Protein 4RUN (pdb70)

Nearest PDB structures (foldseek):
  4run-assembly3_B  TM=1.007E+00  e=4.506E-30  Homo sapiens
  4run-assembly3_A  TM=9.550E-01  e=1.280E-24  Homo sapiens
  3eyc-assembly1_A  TM=8.755E-01  e=4.015E-15  Homo sapiens
  8epu-assembly1_A  TM=9.020E-01  e=1.321E-14  Canis lupus familiaris
  5t43-assembly1_A  TM=8.486E-01  e=3.140E-14  Homo sapiens

Sequence (299 aa):
EDITGTWYVKAMVVDKDFPEDRRPRKVSPVKVTALGGGNLEATFTFMREDRCIQKKILMRKTEEPGKFSAYGGRKLIYLQELPGTDDYVFYSKDQRRGGLRYMGNLVGRNPNTNLEALEEFKKLVQHKGLSEEDIFMPLQTGSCVLESFTLEEEDITGTWYVKAMVVDKDFPEDRRPRKVSPVKVTALGGGNLEATFTFMREDRCIQKKILMRKTEEPGKFSAYGGRKLIYLQELPGTDDYVFYSKDQRRGGLRYMGNLVGRNPNTNLEALEEFKKLVQHKGLSEEDIFMPLQTGSCVL

CATH classification: 2.40.128.20

Organism: Homo sapiens (NCBI:txid9606)

Structure (mmCIF, N/CA/C/O backbone):
data_4RUN
#
_entry.id   4RUN
#
_cell.length_a   52.949
_cell.length_b   52.949
_cell.length_c   232.098
_cell.angle_alpha   90.000
_cell.angle_beta   90.000
_cell.angle_gamma   90.000
#
_symmetry.space_group_name_H-M   'P 41 21 2'
#
loop_
_entity.id
_entity.type
_entity.pdbx_description
1 polymer 'Odorant-binding protein 2a'
2 non-polymer 'CITRATE ANION'
3 water water
#
loop_
_atom_site.group_PDB
_atom_site.id
_atom_site.type_symbol
_atom_site.label_atom_id
_atom_site.label_alt_id
_atom_site.label_comp_id
_atom_site.label_asym_id
_atom_site.label_entity_id
_atom_site.label_seq_id
_atom_site.pdbx_PDB_ins_code
_atom_site.Cartn_x
_atom_site.Cartn_y
_atom_site.Cartn_z
_atom_site.occupancy
_atom_site.B_iso_or_equiv
_atom_site.auth_seq_id
_atom_site.auth_comp_id
_atom_site.auth_asym_id
_atom_site.auth_atom_id
_atom_site.pdbx_PDB_model_num
ATOM 1 N N . GLU A 1 8 ? -9.629 25.355 -0.867 1.00 139.32 8 GLU A N 1
ATOM 2 C CA . GLU A 1 8 ? -10.149 24.456 -1.941 1.00 134.53 8 GLU A CA 1
ATOM 3 C C . GLU A 1 8 ? -9.116 23.411 -2.363 1.00 133.93 8 GLU A C 1
ATOM 4 O O . GLU A 1 8 ? -7.940 23.487 -1.996 1.00 136.24 8 GLU A O 1
ATOM 10 N N . ASP A 1 9 ? -9.590 22.424 -3.119 1.00 130.41 9 ASP A N 1
ATOM 11 C CA . ASP A 1 9 ? -8.719 21.532 -3.887 1.00 127.66 9 ASP A CA 1
ATOM 12 C C . ASP A 1 9 ? -9.441 21.151 -5.183 1.00 121.04 9 ASP A C 1
ATOM 13 O O . ASP A 1 9 ? -10.627 20.801 -5.187 1.00 118.28 9 ASP A O 1
ATOM 18 N N . ILE A 1 10 ? -8.699 21.246 -6.278 1.00 117.97 10 ILE A N 1
ATOM 19 C CA . ILE A 1 10 ? -9.272 21.488 -7.595 1.00 109.98 10 ILE A CA 1
ATOM 20 C C . ILE A 1 10 ? -8.726 20.614 -8.745 1.00 103.07 10 ILE A C 1
ATOM 21 O O . ILE A 1 10 ? -9.432 20.376 -9.725 1.00 97.54 10 ILE A O 1
ATOM 26 N N . THR A 1 11 ? -7.478 20.159 -8.645 1.00 103.21 11 THR A N 1
ATOM 27 C CA . THR A 1 11 ? -6.843 19.377 -9.716 1.00 100.94 11 THR A CA 1
ATOM 28 C C . THR A 1 11 ? -7.322 17.928 -9.730 1.00 96.96 11 THR A C 1
ATOM 29 O O . THR A 1 11 ? -7.875 17.455 -8.756 1.00 99.59 11 THR A O 1
ATOM 33 N N . GLY A 1 12 ? -7.088 17.226 -10.836 1.00 93.86 12 GLY A N 1
ATOM 34 C CA . GLY A 1 12 ? -7.538 15.840 -11.010 1.00 90.26 12 GLY A CA 1
ATOM 35 C C . GLY A 1 12 ? -8.777 15.732 -11.892 1.00 83.07 12 GLY A C 1
ATOM 36 O O . GLY A 1 12 ? -9.079 16.632 -12.677 1.00 78.59 12 GLY A O 1
ATOM 37 N N . THR A 1 13 ? -9.493 14.621 -11.763 1.00 80.92 13 THR A N 1
ATOM 38 C CA . THR A 1 13 ? -10.676 14.365 -12.579 1.00 77.19 13 THR A CA 1
ATOM 39 C C . THR A 1 13 ? -11.944 14.899 -11.896 1.00 74.77 13 THR A C 1
ATOM 40 O O . THR A 1 13 ? -12.118 14.742 -10.689 1.00 76.17 13 THR A O 1
ATOM 44 N N . TRP A 1 14 ? -12.794 15.561 -12.685 1.00 71.06 14 TRP A N 1
ATOM 45 C CA . TRP A 1 14 ? -14.130 15.970 -12.266 1.00 67.77 14 TRP A CA 1
ATOM 46 C C . TRP A 1 14 ? -15.151 15.497 -13.286 1.00 62.65 14 TRP A C 1
ATOM 47 O O . TRP A 1 14 ? -14.846 15.308 -14.454 1.00 62.63 14 TRP A O 1
ATOM 58 N N . TYR A 1 15 ? -16.374 15.324 -12.823 1.00 60.51 15 TYR A N 1
ATOM 59 C CA . TYR A 1 15 ? -17.448 14.860 -13.654 1.00 59.48 15 TYR A CA 1
ATOM 60 C C . TYR A 1 15 ? -18.543 15.912 -13.645 1.00 57.56 15 TYR A C 1
ATOM 61 O O . TYR A 1 15 ? -18.947 16.381 -12.575 1.00 58.09 15 TYR A O 1
ATOM 70 N N . VAL A 1 16 ? -19.015 16.271 -14.839 1.00 53.92 16 VAL A N 1
ATOM 71 C CA . VAL A 1 16 ? -20.100 17.231 -15.015 1.00 49.83 16 VAL A CA 1
ATOM 72 C C . VAL A 1 16 ? -21.427 16.486 -15.015 1.00 48.25 16 VAL A C 1
ATOM 73 O O . VAL A 1 16 ? -21.711 15.716 -15.927 1.00 50.76 16 VAL A O 1
ATOM 77 N N . LYS A 1 17 ? -22.243 16.725 -13.997 1.00 46.10 17 LYS A N 1
ATOM 78 C CA . LYS A 1 17 ? -23.447 15.924 -13.759 1.00 44.12 17 LYS A CA 1
ATOM 79 C C . LYS A 1 17 ? -24.715 16.633 -14.193 1.00 41.62 17 LYS A C 1
ATOM 80 O O . LYS A 1 17 ? -25.706 16.005 -14.534 1.00 44.92 17 LYS A O 1
ATOM 86 N N . ALA A 1 18 ? -24.690 17.953 -14.170 1.00 39.61 18 ALA A N 1
ATOM 87 C CA . ALA A 1 18 ? -25.823 18.721 -14.635 1.00 38.36 18 ALA A CA 1
ATOM 88 C C . ALA A 1 18 ? -25.315 20.044 -15.104 1.00 39.02 18 ALA A C 1
ATOM 89 O O . ALA A 1 18 ? -24.209 20.446 -14.749 1.00 40.62 18 ALA A O 1
ATOM 91 N N . MET A 1 19 ? -26.134 20.717 -15.898 1.00 39.79 19 MET A N 1
ATOM 92 C CA . MET A 1 19 ? -25.745 21.936 -16.570 1.00 40.69 19 MET A CA 1
ATOM 93 C C . MET A 1 19 ? -26.956 22.878 -16.650 1.00 40.38 19 MET A C 1
ATOM 94 O O . MET A 1 19 ? -28.089 22.412 -16.750 1.00 39.97 19 MET A O 1
ATOM 99 N N . VAL A 1 20 ? -26.721 24.188 -16.576 1.00 39.81 20 VAL A N 1
ATOM 100 C CA . VAL A 1 20 ? -27.782 25.216 -16.674 1.00 39.83 20 VAL A CA 1
ATOM 101 C C . VAL A 1 20 ? -27.176 26.400 -17.375 1.00 41.53 20 VAL A C 1
ATOM 102 O O . VAL A 1 20 ? -25.980 26.688 -17.221 1.00 41.16 20 VAL A O 1
ATOM 106 N N . VAL A 1 21 ? -28.024 27.080 -18.138 1.00 42.21 21 VAL A N 1
ATOM 107 C CA . VAL A 1 21 ? -27.618 28.140 -19.040 1.00 43.78 21 VAL A CA 1
ATOM 108 C C . VAL A 1 21 ? -28.649 29.266 -19.004 1.00 45.77 21 VAL A C 1
ATOM 109 O O . VAL A 1 21 ? -29.818 29.006 -18.765 1.00 45.81 21 VAL A O 1
ATOM 113 N N . ASP A 1 22 ? -28.244 30.510 -19.252 1.00 46.98 22 ASP A N 1
ATOM 114 C CA . ASP A 1 22 ? -29.229 31.583 -19.303 1.00 47.50 22 ASP A CA 1
ATOM 115 C C . ASP A 1 22 ? -30.168 31.387 -20.484 1.00 47.52 22 ASP A C 1
ATOM 116 O O . ASP A 1 22 ? -29.891 30.611 -21.400 1.00 49.19 22 ASP A O 1
ATOM 121 N N . LYS A 1 23 ? -31.312 32.046 -20.428 1.00 50.19 23 LYS A N 1
ATOM 122 C CA . LYS A 1 23 ? -32.298 31.982 -21.501 1.00 52.98 23 LYS A CA 1
ATOM 123 C C . LYS A 1 23 ? -31.908 32.485 -22.896 1.00 55.69 23 LYS A C 1
ATOM 124 O O . LYS A 1 23 ? -32.668 32.251 -23.832 1.00 60.06 23 LYS A O 1
ATOM 130 N N . ASP A 1 24 ? -30.771 33.167 -23.055 1.00 55.36 24 ASP A N 1
ATOM 131 C CA . ASP A 1 24 ? -30.281 33.544 -24.389 1.00 57.10 24 ASP A CA 1
ATOM 132 C C . ASP A 1 24 ? -29.520 32.411 -25.061 1.00 56.33 24 ASP A C 1
ATOM 133 O O . ASP A 1 24 ? -29.398 32.391 -26.284 1.00 58.90 24 ASP A O 1
ATOM 138 N N . PHE A 1 25 ? -28.998 31.484 -24.254 1.00 54.07 25 PHE A N 1
ATOM 139 C CA . PHE A 1 25 ? -28.251 30.321 -24.737 1.00 50.35 25 PHE A CA 1
ATOM 140 C C . PHE A 1 25 ? -29.046 29.518 -25.759 1.00 49.92 25 PHE A C 1
ATOM 141 O O . PHE A 1 25 ? -30.093 28.966 -25.423 1.00 49.58 25 PHE A O 1
ATOM 149 N N . PRO A 1 26 ? -28.546 29.433 -27.002 1.00 49.26 26 PRO A N 1
ATOM 150 C CA . PRO A 1 26 ? -29.265 28.678 -28.031 1.00 48.83 26 PRO A CA 1
ATOM 151 C C . PRO A 1 26 ? -29.339 27.189 -27.733 1.00 48.66 26 PRO A C 1
ATOM 152 O O . PRO A 1 26 ? -28.351 26.590 -27.306 1.00 49.74 26 PRO A O 1
ATOM 156 N N . GLU A 1 27 ? -30.503 26.593 -27.951 1.00 49.83 27 GLU A N 1
ATOM 157 C CA . GLU A 1 27 ? -30.700 25.183 -27.661 1.00 51.69 27 GLU A CA 1
ATOM 158 C C . GLU A 1 27 ? -29.771 24.304 -28.499 1.00 52.34 27 GLU A C 1
ATOM 159 O O . GLU A 1 27 ? -29.161 23.365 -27.993 1.00 48.96 27 GLU A O 1
ATOM 165 N N . ASP A 1 28 ? -29.668 24.622 -29.790 1.00 57.70 28 ASP A N 1
ATOM 166 C CA . ASP A 1 28 ? -28.700 23.985 -30.691 1.00 56.65 28 ASP A CA 1
ATOM 167 C C . ASP A 1 28 ? -27.299 23.890 -30.064 1.00 54.68 28 ASP A C 1
ATOM 168 O O . ASP A 1 28 ? -26.520 23.004 -30.390 1.00 59.95 28 ASP A O 1
ATOM 173 N N . ARG A 1 29 ? -27.000 24.778 -29.127 1.00 51.76 29 ARG A N 1
ATOM 174 C CA . ARG A 1 29 ? -25.651 24.910 -28.587 1.00 48.46 29 ARG A CA 1
ATOM 175 C C . ARG A 1 29 ? -25.351 24.010 -27.379 1.00 46.61 29 ARG A C 1
ATOM 176 O O . ARG A 1 29 ? -24.207 23.925 -26.947 1.00 44.77 29 ARG A O 1
ATOM 184 N N . ARG A 1 30 ? -26.366 23.353 -26.823 1.00 46.24 30 ARG A N 1
ATOM 185 C CA . ARG A 1 30 ? -26.180 22.543 -25.620 1.00 45.54 30 ARG A CA 1
ATOM 186 C C . ARG A 1 30 ? -25.402 21.242 -25.829 1.00 46.12 30 ARG A C 1
ATOM 187 O O . ARG A 1 30 ? -25.719 20.485 -26.736 1.00 50.17 30 ARG A O 1
ATOM 195 N N . PRO A 1 31 ? -24.413 20.964 -24.968 1.00 43.72 31 PRO A N 1
ATOM 196 C CA . PRO A 1 31 ? -23.746 19.681 -24.933 1.00 46.67 31 PRO A CA 1
ATOM 197 C C . PRO A 1 31 ? -24.711 18.498 -24.771 1.00 49.46 31 PRO A C 1
ATOM 198 O O . PRO A 1 31 ? -25.517 18.501 -23.853 1.00 50.54 31 PRO A O 1
ATOM 202 N N . ARG A 1 32 ? -24.646 17.526 -25.680 1.00 50.98 32 ARG A N 1
ATOM 203 C CA . ARG A 1 32 ? -25.423 16.302 -25.574 1.00 53.21 32 ARG A CA 1
ATOM 204 C C . ARG A 1 32 ? -24.688 15.356 -24.672 1.00 52.61 32 ARG A C 1
ATOM 205 O O . ARG A 1 32 ? -25.296 14.650 -23.882 1.00 54.96 32 ARG A O 1
ATOM 213 N N . LYS A 1 33 ? -23.374 15.305 -24.850 1.00 52.16 33 LYS A N 1
ATOM 214 C CA . LYS A 1 33 ? -22.516 14.385 -24.132 1.00 52.25 33 LYS A CA 1
ATOM 215 C C . LYS A 1 33 ? -21.359 15.186 -23.610 1.00 50.83 33 LYS A C 1
ATOM 216 O O . LYS A 1 33 ? -21.161 16.301 -24.028 1.00 49.87 33 LYS A O 1
ATOM 222 N N . VAL A 1 34 ? -20.602 14.615 -22.687 1.00 55.31 34 VAL A N 1
ATOM 223 C CA . VAL A 1 34 ? -19.473 15.306 -22.083 1.00 54.83 34 VAL A CA 1
ATOM 224 C C . VAL A 1 34 ? -18.520 14.302 -21.434 1.00 55.14 34 VAL A C 1
ATOM 225 O O . VAL A 1 34 ? -18.956 13.334 -20.821 1.00 59.08 34 VAL A O 1
ATOM 229 N N . SER A 1 35 ? -17.221 14.531 -21.589 1.00 54.76 35 SER A N 1
ATOM 230 C CA . SER A 1 35 ? -16.200 13.669 -21.007 1.00 56.06 35 SER A CA 1
ATOM 231 C C . SER A 1 35 ? -15.913 14.095 -19.577 1.00 56.38 35 SER A C 1
ATOM 232 O O . SER A 1 35 ? -16.443 15.105 -19.122 1.00 55.38 35 SER A O 1
ATOM 235 N N . PRO A 1 36 ? -15.068 13.331 -18.854 1.00 61.78 36 PRO A N 1
ATOM 236 C CA . PRO A 1 36 ? -14.527 13.846 -17.595 1.00 63.34 36 PRO A CA 1
ATOM 237 C C . PRO A 1 36 ? -13.642 15.058 -17.834 1.00 64.69 36 PRO A C 1
ATOM 238 O O . PRO A 1 36 ? -13.056 15.188 -18.906 1.00 66.53 36 PRO A O 1
ATOM 242 N N . VAL A 1 37 ? -13.558 15.929 -16.838 1.00 65.01 37 VAL A N 1
ATOM 243 C CA . VAL A 1 37 ? -12.724 17.105 -16.913 1.00 67.34 37 VAL A CA 1
ATOM 244 C C . VAL A 1 37 ? -11.433 16.855 -16.147 1.00 72.90 37 VAL A C 1
ATOM 245 O O . VAL A 1 37 ? -11.462 16.568 -14.952 1.00 73.51 37 VAL A O 1
ATOM 249 N N . LYS A 1 38 ? -10.301 16.948 -16.837 1.00 79.61 38 LYS A N 1
ATOM 250 C CA . LYS A 1 38 ? -9.002 16.798 -16.190 1.00 87.62 38 LYS A CA 1
ATOM 251 C C . LYS A 1 38 ? -8.410 18.164 -15.935 1.00 88.31 38 LYS A C 1
ATOM 252 O O . LYS A 1 38 ? -8.151 18.916 -16.869 1.00 89.74 38 LYS A O 1
ATOM 258 N N . VAL A 1 39 ? -8.230 18.481 -14.655 1.00 89.82 39 VAL A N 1
ATOM 259 C CA . VAL A 1 39 ? -7.686 19.756 -14.219 1.00 89.77 39 VAL A CA 1
ATOM 260 C C . VAL A 1 39 ? -6.248 19.543 -13.742 1.00 93.86 39 VAL A C 1
ATOM 261 O O . VAL A 1 39 ? -6.005 18.729 -12.854 1.00 96.37 39 VAL A O 1
ATOM 265 N N . THR A 1 40 ? -5.308 20.280 -14.330 1.00 94.70 40 THR A N 1
ATOM 266 C CA . THR A 1 40 ? -3.894 20.186 -13.971 1.00 99.67 40 THR A CA 1
ATOM 267 C C . THR A 1 40 ? -3.360 21.565 -13.596 1.00 102.82 40 THR A C 1
ATOM 268 O O . THR A 1 40 ? -3.747 22.560 -14.204 1.00 101.28 40 THR A O 1
ATOM 272 N N . ALA A 1 41 ? -2.469 21.616 -12.603 1.00 108.90 41 ALA A N 1
ATOM 273 C CA . ALA A 1 41 ? -1.815 22.864 -12.181 1.00 112.69 41 ALA A CA 1
ATOM 274 C C . ALA A 1 41 ? -0.611 23.165 -13.070 1.00 116.77 41 ALA A C 1
ATOM 275 O O . ALA A 1 41 ? 0.046 22.246 -13.562 1.00 118.71 41 ALA A O 1
ATOM 277 N N . LEU A 1 42 ? -0.331 24.452 -13.273 1.00 118.86 42 LEU A N 1
ATOM 278 C CA . LEU A 1 42 ? 0.767 24.887 -14.140 1.00 123.43 42 LEU A CA 1
ATOM 279 C C . LEU A 1 42 ? 1.758 25.788 -13.394 1.00 129.17 42 LEU A C 1
ATOM 280 O O . LEU A 1 42 ? 2.530 26.518 -14.011 1.00 128.65 42 LEU A O 1
ATOM 285 N N . GLY A 1 43 ? 1.738 25.732 -12.066 1.00 134.01 43 GLY A N 1
ATOM 286 C CA . GLY A 1 43 ? 2.565 26.613 -11.258 1.00 142.49 43 GLY A CA 1
ATOM 287 C C . GLY A 1 43 ? 2.002 28.019 -11.179 1.00 143.50 43 GLY A C 1
ATOM 288 O O . GLY A 1 43 ? 1.314 28.484 -12.095 1.00 138.13 43 GLY A O 1
ATOM 289 N N . GLY A 1 44 ? 2.310 28.698 -10.076 1.00 150.87 44 GLY A N 1
ATOM 290 C CA . GLY A 1 44 ? 1.783 30.031 -9.800 1.00 152.14 44 GLY A CA 1
ATOM 291 C C . GLY A 1 44 ? 0.290 30.047 -9.517 1.00 148.03 44 GLY A C 1
ATOM 292 O O . GLY A 1 44 ? -0.351 31.097 -9.634 1.00 147.00 44 GLY A O 1
ATOM 293 N N . GLY A 1 45 ? -0.267 28.888 -9.159 1.00 145.64 45 GLY A N 1
ATOM 294 C CA . GLY A 1 45 ? -1.702 28.764 -8.904 1.00 139.73 45 GLY A CA 1
ATOM 295 C C . GLY A 1 45 ? -2.551 28.559 -10.150 1.00 135.49 45 GLY A C 1
ATOM 296 O O . GLY A 1 45 ? -3.701 28.134 -10.045 1.00 129.26 45 GLY A O 1
ATOM 297 N N . ASN A 1 46 ? -1.995 28.858 -11.328 1.00 137.39 46 ASN A N 1
ATOM 298 C CA . ASN A 1 46 ? -2.731 28.764 -12.588 1.00 131.82 46 ASN A CA 1
ATOM 299 C C . ASN A 1 46 ? -3.052 27.329 -12.934 1.00 125.25 46 ASN A C 1
ATOM 300 O O . ASN A 1 46 ? -2.252 26.417 -12.688 1.00 128.29 46 ASN A O 1
ATOM 305 N N . LEU A 1 47 ? -4.221 27.144 -13.535 1.00 113.90 47 LEU A N 1
ATOM 306 C CA . LEU A 1 47 ? -4.728 25.818 -13.828 1.00 106.57 47 LEU A CA 1
ATOM 307 C C . LEU A 1 47 ? -5.082 25.664 -15.291 1.00 99.22 47 LEU A C 1
ATOM 308 O O . LEU A 1 47 ? -5.070 26.618 -16.068 1.00 94.55 47 LEU A O 1
ATOM 313 N N . GLU A 1 48 ? -5.392 24.430 -15.651 1.00 94.19 48 GLU A N 1
ATOM 314 C CA . GLU A 1 48 ? -5.799 24.106 -16.984 1.00 89.22 48 GLU A CA 1
ATOM 315 C C . GLU A 1 48 ? -6.789 22.979 -16.895 1.00 83.61 48 GLU A C 1
ATOM 316 O O . GLU A 1 48 ? -6.531 21.978 -16.227 1.00 82.29 48 GLU A O 1
ATOM 322 N N . ALA A 1 49 ? -7.927 23.163 -17.557 1.00 77.69 49 ALA A N 1
ATOM 323 C CA . ALA A 1 49 ? -8.963 22.152 -17.610 1.00 72.96 49 ALA A CA 1
ATOM 324 C C . ALA A 1 49 ? -9.048 21.638 -19.036 1.00 70.05 49 ALA A C 1
ATOM 325 O O . ALA A 1 49 ? -9.067 22.425 -19.973 1.00 68.80 49 ALA A O 1
ATOM 327 N N . THR A 1 50 ? -9.119 20.319 -19.189 1.00 69.42 50 THR A N 1
ATOM 328 C CA . THR A 1 50 ? -9.231 19.683 -20.507 1.00 68.26 50 THR A CA 1
ATOM 329 C C . THR A 1 50 ? -10.439 18.760 -20.521 1.00 64.00 50 THR A C 1
ATOM 330 O O . THR A 1 50 ? -10.641 18.003 -19.581 1.00 65.41 50 THR A O 1
ATOM 334 N N . PHE A 1 51 ? -11.257 18.852 -21.566 1.00 60.02 51 PHE A N 1
ATOM 335 C CA . PHE A 1 51 ? -12.436 17.999 -21.706 1.00 58.11 51 PHE A CA 1
ATOM 336 C C . PHE A 1 51 ? -12.965 18.056 -23.134 1.00 58.41 51 PHE A C 1
ATOM 337 O O . PHE A 1 51 ? -12.531 18.875 -23.944 1.00 57.96 51 PHE A O 1
ATOM 345 N N . THR A 1 52 ? -13.904 17.164 -23.430 1.00 58.28 52 THR A N 1
ATOM 346 C CA . THR A 1 52 ? -14.571 17.139 -24.720 1.00 57.29 52 THR A CA 1
ATOM 347 C C . THR A 1 52 ? -16.064 17.033 -24.500 1.00 55.67 52 THR A C 1
ATOM 348 O O . THR A 1 52 ? -16.511 16.604 -23.436 1.00 56.85 52 THR A O 1
ATOM 352 N N . PHE A 1 53 ? -16.834 17.436 -25.497 1.00 53.83 53 PHE A N 1
ATOM 353 C CA . PHE A 1 53 ? -18.278 17.273 -25.445 1.00 52.89 53 PHE A CA 1
ATOM 354 C C . PHE A 1 53 ? -18.856 17.257 -26.842 1.00 54.31 53 PHE A C 1
ATOM 355 O O . PHE A 1 53 ? -18.217 17.711 -27.782 1.00 55.08 53 PHE A O 1
ATOM 363 N N . MET A 1 54 ? -20.057 16.707 -26.973 1.00 55.78 54 MET A N 1
ATOM 364 C CA . MET A 1 54 ? -20.718 16.631 -28.263 1.00 60.07 54 MET A CA 1
ATOM 365 C C . MET A 1 54 ? -21.781 17.704 -28.344 1.00 55.84 54 MET A C 1
ATOM 366 O O . MET A 1 54 ? -22.617 17.826 -27.476 1.00 51.93 54 MET A O 1
ATOM 371 N N . ARG A 1 55 ? -21.738 18.463 -29.417 1.00 58.15 55 ARG A N 1
ATOM 372 C CA . ARG A 1 55 ? -22.728 19.464 -29.693 1.00 59.96 55 ARG A CA 1
ATOM 373 C C . ARG A 1 55 ? -23.318 19.044 -31.037 1.00 65.17 55 ARG A C 1
ATOM 374 O O . ARG A 1 55 ? -22.702 19.250 -32.086 1.00 70.72 55 ARG A O 1
ATOM 382 N N . GLU A 1 56 ? -24.496 18.425 -30.983 1.00 69.31 56 GLU A N 1
ATOM 383 C CA . GLU A 1 56 ? -25.107 17.741 -32.133 1.00 73.66 56 GLU A CA 1
ATOM 384 C C . GLU A 1 56 ? -24.209 16.572 -32.531 1.00 72.80 56 GLU A C 1
ATOM 385 O O . GLU A 1 56 ? -23.830 15.795 -31.670 1.00 73.76 56 GLU A O 1
ATOM 391 N N . ASP A 1 57 ? -23.838 16.451 -33.799 1.00 76.09 57 ASP A N 1
ATOM 392 C CA . ASP A 1 57 ? -22.926 15.385 -34.226 1.00 77.92 57 ASP A CA 1
ATOM 393 C C . ASP A 1 57 ? -21.447 15.777 -34.113 1.00 75.07 57 ASP A C 1
ATOM 394 O O . ASP A 1 57 ? -20.578 15.013 -34.517 1.00 84.14 57 ASP A O 1
ATOM 399 N N . ARG A 1 58 ? -21.157 16.945 -33.552 1.00 67.51 58 ARG A N 1
ATOM 400 C CA . ARG A 1 58 ? -19.807 17.501 -33.574 1.00 63.99 58 ARG A CA 1
ATOM 401 C C . ARG A 1 58 ? -19.110 17.268 -32.240 1.00 61.55 58 ARG A C 1
ATOM 402 O O . ARG A 1 58 ? -19.618 17.683 -31.203 1.00 56.28 58 ARG A O 1
ATOM 410 N N . CYS A 1 59 ? -17.952 16.610 -32.268 1.00 63.82 59 CYS A N 1
ATOM 411 C CA . CYS A 1 59 ? -17.105 16.473 -31.081 1.00 63.52 59 CYS A CA 1
ATOM 412 C C . CYS A 1 59 ? -16.256 17.720 -30.896 1.00 63.31 59 CYS A C 1
ATOM 413 O O . CYS A 1 59 ? -15.485 18.079 -31.783 1.00 66.08 59 CYS A O 1
ATOM 416 N N . ILE A 1 60 ? -16.366 18.367 -29.744 1.00 59.28 60 ILE A N 1
ATOM 417 C CA . ILE A 1 60 ? -15.625 19.597 -29.512 1.00 58.02 60 ILE A CA 1
ATOM 418 C C . ILE A 1 60 ? -14.640 19.443 -28.356 1.00 60.69 60 ILE A C 1
ATOM 419 O O . ILE A 1 60 ? -14.980 18.945 -27.285 1.00 58.17 60 ILE A O 1
ATOM 424 N N . GLN A 1 61 ? -13.406 19.863 -28.614 1.00 66.02 61 GLN A N 1
ATOM 425 C CA . GLN A 1 61 ? -12.305 19.725 -27.693 1.00 71.25 61 GLN A CA 1
ATOM 426 C C . GLN A 1 61 ? -12.013 21.064 -27.063 1.00 73.96 61 GLN A C 1
ATOM 427 O O . GLN A 1 61 ? -11.978 22.072 -27.764 1.00 79.03 61 GLN A O 1
ATOM 433 N N . LYS A 1 62 ? -11.794 21.069 -25.750 1.00 74.57 62 LYS A N 1
ATOM 434 C CA . LYS A 1 62 ? -11.521 22.289 -25.007 1.00 74.12 62 LYS A CA 1
ATOM 435 C C . LYS A 1 62 ? -10.305 22.079 -24.128 1.00 75.68 62 LYS A C 1
ATOM 436 O O . LYS A 1 62 ? -10.035 20.975 -23.666 1.00 76.50 62 LYS A O 1
ATOM 442 N N . LYS A 1 63 ? -9.569 23.158 -23.918 1.00 76.50 63 LYS A N 1
ATOM 443 C CA . LYS A 1 63 ? -8.363 23.153 -23.106 1.00 79.87 63 LYS A CA 1
ATOM 444 C C . LYS A 1 63 ? -8.225 24.576 -22.622 1.00 81.01 63 LYS A C 1
ATOM 445 O O . LYS A 1 63 ? -7.831 25.458 -23.380 1.00 83.31 63 LYS A O 1
ATOM 451 N N . ILE A 1 64 ? -8.578 24.799 -21.364 1.00 80.54 64 ILE A N 1
ATOM 452 C CA . ILE A 1 64 ? -8.791 26.144 -20.875 1.00 79.39 64 ILE A CA 1
ATOM 453 C C . ILE A 1 64 ? -7.792 26.509 -19.807 1.00 81.19 64 ILE A C 1
ATOM 454 O O . ILE A 1 64 ? -7.747 25.890 -18.757 1.00 81.60 64 ILE A O 1
ATOM 459 N N . LEU A 1 65 ? -7.011 27.541 -20.093 1.00 82.16 65 LEU A N 1
ATOM 460 C CA . LEU A 1 65 ? -6.155 28.152 -19.110 1.00 85.15 65 LEU A CA 1
ATOM 461 C C . LEU A 1 65 ? -7.019 28.955 -18.141 1.00 84.60 65 LEU A C 1
ATOM 462 O O . LEU A 1 65 ? -7.743 29.865 -18.557 1.00 82.39 65 LEU A O 1
ATOM 467 N N . MET A 1 66 ? -6.942 28.595 -16.857 1.00 85.62 66 MET A N 1
ATOM 468 C CA . MET A 1 66 ? -7.682 29.246 -15.781 1.00 85.65 66 MET A CA 1
ATOM 469 C C . MET A 1 66 ? -6.690 29.950 -14.869 1.00 93.08 66 MET A C 1
ATOM 470 O O . MET A 1 66 ? -5.942 29.305 -14.135 1.00 95.51 66 MET A O 1
ATOM 475 N N . ARG A 1 67 ? -6.675 31.273 -14.905 1.00 97.86 67 ARG A N 1
ATOM 476 C CA . ARG A 1 67 ? -5.680 32.017 -14.148 1.00 107.20 67 ARG A CA 1
ATOM 477 C C . ARG A 1 67 ? -6.149 32.308 -12.723 1.00 107.79 67 ARG A C 1
ATOM 478 O O . ARG A 1 67 ? -7.331 32.519 -12.468 1.00 103.06 67 ARG A O 1
ATOM 486 N N . LYS A 1 68 ? -5.190 32.312 -11.807 1.00 113.30 68 LYS A N 1
ATOM 487 C CA . LYS A 1 68 ? -5.415 32.640 -10.406 1.00 116.78 68 LYS A CA 1
ATOM 488 C C . LYS A 1 68 ? -6.032 34.042 -10.293 1.00 116.97 68 LYS A C 1
ATOM 489 O O . LYS A 1 68 ? -5.877 34.869 -11.191 1.00 116.14 68 LYS A O 1
ATOM 495 N N . THR A 1 69 ? -6.745 34.298 -9.201 1.00 116.32 69 THR A N 1
ATOM 496 C CA . THR A 1 69 ? -7.124 35.666 -8.827 1.00 118.35 69 THR A CA 1
ATOM 497 C C . THR A 1 69 ? -6.897 35.844 -7.339 1.00 125.17 69 THR A C 1
ATOM 498 O O . THR A 1 69 ? -6.505 34.899 -6.646 1.00 126.81 69 THR A O 1
ATOM 502 N N . GLU A 1 70 ? -7.155 37.051 -6.846 1.00 130.05 70 GLU A N 1
ATOM 503 C CA . GLU A 1 70 ? -6.965 37.347 -5.432 1.00 136.95 70 GLU A CA 1
ATOM 504 C C . GLU A 1 70 ? -8.037 36.730 -4.528 1.00 135.43 70 GLU A C 1
ATOM 505 O O . GLU A 1 70 ? -7.902 36.764 -3.308 1.00 141.40 70 GLU A O 1
ATOM 511 N N . GLU A 1 71 ? -9.085 36.155 -5.112 1.00 129.95 71 GLU A N 1
ATOM 512 C CA . GLU A 1 71 ? -10.082 35.425 -4.333 1.00 128.96 71 GLU A CA 1
ATOM 513 C C . GLU A 1 71 ? -9.990 33.927 -4.576 1.00 125.17 71 GLU A C 1
ATOM 514 O O . GLU A 1 71 ? -9.976 33.491 -5.729 1.00 121.37 71 GLU A O 1
ATOM 520 N N . PRO A 1 72 ? -9.934 33.129 -3.494 1.00 126.34 72 PRO A N 1
ATOM 521 C CA . PRO A 1 72 ? -9.904 31.679 -3.679 1.00 122.60 72 PRO A CA 1
ATOM 522 C C . PRO A 1 72 ? -11.227 31.180 -4.240 1.00 115.51 72 PRO A C 1
ATOM 523 O O . PRO A 1 72 ? -12.290 31.689 -3.869 1.00 114.03 72 PRO A O 1
ATOM 527 N N . GLY A 1 73 ? -11.155 30.212 -5.150 1.00 109.80 73 GLY A N 1
ATOM 528 C CA . GLY A 1 73 ? -12.348 29.704 -5.822 1.00 101.96 73 GLY A CA 1
ATOM 529 C C . GLY A 1 73 ? -12.718 30.465 -7.084 1.00 95.26 73 GLY A C 1
ATOM 530 O O . GLY A 1 73 ? -13.438 29.935 -7.919 1.00 87.33 73 GLY A O 1
ATOM 531 N N . LYS A 1 74 ? -12.216 31.694 -7.228 1.00 97.39 74 LYS A N 1
ATOM 532 C CA . LYS A 1 74 ? -12.470 32.533 -8.401 1.00 95.33 74 LYS A CA 1
ATOM 533 C C . LYS A 1 74 ? -11.277 32.514 -9.375 1.00 95.07 74 LYS A C 1
ATOM 534 O O . LYS A 1 74 ? -10.137 32.772 -8.979 1.00 100.19 74 LYS A O 1
ATOM 540 N N . PHE A 1 75 ? -11.557 32.210 -10.642 1.00 88.83 75 PHE A N 1
ATOM 541 C CA . PHE A 1 75 ? -10.545 32.175 -11.698 1.00 88.48 75 PHE A CA 1
ATOM 542 C C . PHE A 1 75 ? -11.010 32.950 -12.913 1.00 85.38 75 PHE A C 1
ATOM 543 O O . PHE A 1 75 ? -12.181 33.310 -13.018 1.00 82.66 75 PHE A O 1
ATOM 551 N N . SER A 1 76 ? -10.082 33.187 -13.835 1.00 84.20 76 SER A N 1
ATOM 552 C CA . SER A 1 76 ? -10.386 33.874 -15.081 1.00 80.09 76 SER A CA 1
ATOM 553 C C . SER A 1 76 ? -9.788 33.115 -16.256 1.00 77.74 76 SER A C 1
ATOM 554 O O . SER A 1 76 ? -8.772 32.430 -16.112 1.00 79.21 76 SER A O 1
ATOM 557 N N . ALA A 1 77 ? -10.415 33.252 -17.420 1.00 73.32 77 ALA A N 1
ATOM 558 C CA . ALA A 1 77 ? -9.963 32.563 -18.625 1.00 71.80 77 ALA A CA 1
ATOM 559 C C . ALA A 1 77 ? -10.146 33.449 -19.836 1.00 72.55 77 ALA A C 1
ATOM 560 O O . ALA A 1 77 ? -10.940 34.390 -19.806 1.00 72.78 77 ALA A O 1
ATOM 562 N N . TYR A 1 78 ? -9.398 33.133 -20.896 1.00 73.70 78 TYR A N 1
ATOM 563 C CA . TYR A 1 78 ? -9.419 33.887 -22.138 1.00 72.95 78 TYR A CA 1
ATOM 564 C C . TYR A 1 78 ? -9.174 35.375 -21.870 1.00 75.68 78 TYR A C 1
ATOM 565 O O . TYR A 1 78 ? -9.976 36.224 -22.257 1.00 76.16 78 TYR A O 1
ATOM 574 N N . GLY A 1 79 ? -8.071 35.678 -21.192 1.00 78.18 79 GLY A N 1
ATOM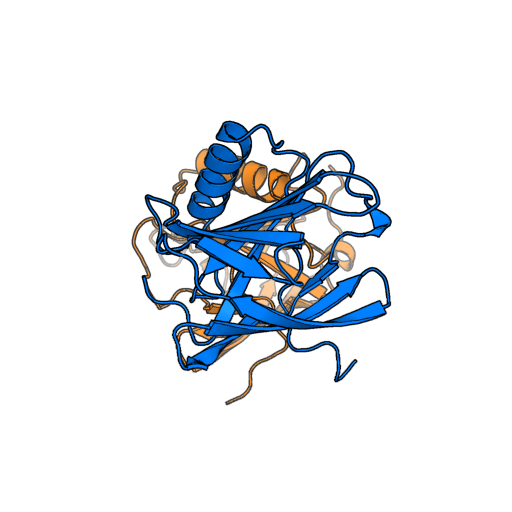 575 C CA . GLY A 1 79 ? -7.674 37.053 -20.911 1.00 81.46 79 GLY A CA 1
ATOM 576 C C . GLY A 1 79 ? -8.599 37.825 -19.986 1.00 82.12 79 GLY A C 1
ATOM 577 O O . GLY A 1 79 ? -8.563 39.052 -19.972 1.00 86.60 79 GLY A O 1
ATOM 578 N N . GLY A 1 80 ? -9.424 37.128 -19.207 1.00 78.85 80 GLY A N 1
ATOM 579 C CA . GLY A 1 80 ? -10.414 37.788 -18.347 1.00 78.77 80 GLY A CA 1
ATOM 580 C C . GLY A 1 80 ? -11.755 38.044 -19.019 1.00 75.19 80 GLY A C 1
ATOM 581 O O . GLY A 1 80 ? -12.620 38.716 -18.460 1.00 75.62 80 GLY A O 1
ATOM 582 N N . ARG A 1 81 ? -11.922 37.529 -20.231 1.00 73.00 81 ARG A N 1
ATOM 583 C CA . ARG A 1 81 ? -13.215 37.537 -20.913 1.00 70.78 81 ARG A CA 1
ATOM 584 C C . ARG A 1 81 ? -14.250 36.756 -20.081 1.00 69.53 81 ARG A C 1
ATOM 585 O O . ARG A 1 81 ? -15.402 37.180 -19.937 1.00 68.65 81 ARG A O 1
ATOM 593 N N . LYS A 1 82 ? -13.802 35.634 -19.519 1.00 69.63 82 LYS A N 1
ATOM 594 C CA . LYS A 1 82 ? -14.635 34.726 -18.745 1.00 68.79 82 LYS A CA 1
ATOM 595 C C . LYS A 1 82 ? -14.155 34.651 -17.288 1.00 72.37 82 LYS A C 1
ATOM 596 O O . LYS A 1 82 ? -12.948 34.526 -17.033 1.00 76.81 82 LYS A O 1
ATOM 602 N N . LEU A 1 83 ? -15.089 34.759 -16.337 1.00 69.25 83 LEU A N 1
ATOM 603 C CA . LEU A 1 83 ? -14.777 34.544 -14.921 1.00 70.49 83 LEU A CA 1
ATOM 604 C C . LEU A 1 83 ? -15.450 33.272 -14.459 1.00 67.79 83 LEU A C 1
ATOM 605 O O . LEU A 1 83 ? -16.564 32.969 -14.882 1.00 64.26 83 LEU A O 1
ATOM 610 N N . ILE A 1 84 ? -14.758 32.547 -13.585 1.00 70.47 84 ILE A N 1
ATOM 611 C CA . ILE A 1 84 ? -15.113 31.186 -13.203 1.00 69.69 84 ILE A CA 1
ATOM 612 C C . ILE A 1 84 ? -15.004 31.013 -11.685 1.00 73.24 84 ILE A C 1
ATOM 613 O O . ILE A 1 84 ? -13.928 31.187 -11.114 1.00 73.63 84 ILE A O 1
ATOM 618 N N . TYR A 1 85 ? -16.117 30.633 -11.058 1.00 73.30 85 TYR A N 1
ATOM 619 C CA . TYR A 1 85 ? -16.207 30.447 -9.608 1.00 75.18 85 TYR A CA 1
ATOM 620 C C . TYR A 1 85 ? -16.464 28.984 -9.321 1.00 73.30 85 TYR A C 1
ATOM 621 O O . TYR A 1 85 ? -17.285 28.360 -9.992 1.00 68.62 85 TYR A O 1
ATOM 630 N N . LEU A 1 86 ? -15.748 28.436 -8.347 1.00 77.45 86 LEU A N 1
ATOM 631 C CA . LEU A 1 86 ? -16.013 27.093 -7.861 1.00 79.49 86 LEU A CA 1
ATOM 632 C C . LEU A 1 86 ? -16.519 27.264 -6.451 1.00 82.76 86 LEU A C 1
ATOM 633 O O . LEU A 1 86 ? -15.850 27.874 -5.625 1.00 87.72 86 LEU A O 1
ATOM 638 N N . GLN A 1 87 ? -17.713 26.747 -6.188 1.00 84.57 87 GLN A N 1
ATOM 639 C CA . GLN A 1 87 ? -18.345 26.868 -4.876 1.00 89.63 87 GLN A CA 1
ATOM 640 C C . GLN A 1 87 ? -18.788 25.495 -4.400 1.00 83.93 87 GLN A C 1
ATOM 641 O O . GLN A 1 87 ? -19.254 24.678 -5.191 1.00 80.67 87 GLN A O 1
ATOM 647 N N . GLU A 1 88 ? -18.639 25.253 -3.105 1.00 83.42 88 GLU A N 1
ATOM 648 C CA . GLU A 1 88 ? -19.105 24.021 -2.493 1.00 82.10 88 GLU A CA 1
ATOM 649 C C . GLU A 1 88 ? -20.636 24.049 -2.550 1.00 76.98 88 GLU A C 1
ATOM 650 O O . GLU A 1 88 ? -21.249 25.095 -2.335 1.00 76.32 88 GLU A O 1
ATOM 656 N N . LEU A 1 89 ? -21.243 22.936 -2.953 1.00 73.05 89 LEU A N 1
ATOM 657 C CA . LEU A 1 89 ? -22.694 22.825 -2.963 1.00 69.90 89 LEU A CA 1
ATOM 658 C C . LEU A 1 89 ? -23.091 22.183 -1.628 1.00 73.61 89 LEU A C 1
ATOM 659 O O . LEU A 1 89 ? -22.916 20.973 -1.429 1.00 73.32 89 LEU A O 1
ATOM 664 N N . PRO A 1 90 ? -23.618 22.993 -0.697 1.00 75.01 90 PRO A N 1
ATOM 665 C CA . PRO A 1 90 ? -23.901 22.490 0.648 1.00 77.23 90 PRO A CA 1
ATOM 666 C C . PRO A 1 90 ? -24.875 21.307 0.729 1.00 74.67 90 PRO A C 1
ATOM 667 O O . PRO A 1 90 ? -25.825 21.213 -0.052 1.00 73.17 90 PRO A O 1
ATOM 671 N N . GLY A 1 91 ? -24.622 20.420 1.686 1.00 76.48 91 GLY A N 1
ATOM 672 C CA . GLY A 1 91 ? -25.461 19.250 1.916 1.00 76.63 91 GLY A CA 1
ATOM 673 C C . GLY A 1 91 ? -25.102 18.059 1.060 1.00 75.04 91 GLY A C 1
ATOM 674 O O . GLY A 1 91 ? -25.765 17.019 1.100 1.00 72.40 91 GLY A O 1
ATOM 675 N N . THR A 1 92 ? -24.049 18.206 0.275 1.00 77.62 92 THR A N 1
ATOM 676 C CA . THR A 1 92 ? -23.597 17.120 -0.573 1.00 78.02 92 THR A CA 1
ATOM 677 C C . THR A 1 92 ? -22.098 17.287 -0.768 1.00 80.03 92 THR A C 1
ATOM 678 O O . THR A 1 92 ? -21.474 18.210 -0.211 1.00 84.28 92 THR A O 1
ATOM 682 N N . ASP A 1 93 ? -21.532 16.387 -1.559 1.00 77.03 93 ASP A N 1
ATOM 683 C CA . ASP A 1 93 ? -20.095 16.333 -1.766 1.00 78.76 93 ASP A CA 1
ATOM 684 C C . ASP A 1 93 ? -19.690 16.826 -3.158 1.00 74.29 93 ASP A C 1
ATOM 685 O O . ASP A 1 93 ? -18.614 16.479 -3.658 1.00 75.28 93 ASP A O 1
ATOM 690 N N . ASP A 1 94 ? -20.539 17.670 -3.749 1.00 68.77 94 ASP A N 1
ATOM 691 C CA . ASP A 1 94 ? -20.296 18.229 -5.064 1.00 64.40 94 ASP A CA 1
ATOM 692 C C . ASP A 1 94 ? -20.090 19.726 -4.968 1.00 63.86 94 ASP A C 1
ATOM 693 O O . ASP A 1 94 ? -20.301 20.341 -3.917 1.00 68.64 94 ASP A O 1
ATOM 698 N N . TYR A 1 95 ? -19.674 20.302 -6.086 1.00 58.75 95 TYR A N 1
ATOM 699 C CA . TYR A 1 95 ? -19.410 21.720 -6.189 1.00 57.82 95 TYR A CA 1
ATOM 700 C C . TYR A 1 95 ? -20.231 22.270 -7.345 1.00 55.26 95 TYR A C 1
ATOM 701 O O . TYR A 1 95 ? -20.715 21.509 -8.186 1.00 49.90 95 TYR A O 1
ATOM 710 N N . VAL A 1 96 ? -20.352 23.592 -7.389 1.00 57.30 96 VAL A N 1
ATOM 711 C CA . VAL A 1 96 ? -20.932 24.280 -8.537 1.00 57.93 96 VAL A CA 1
ATOM 712 C C . VAL A 1 96 ? -19.869 25.095 -9.254 1.00 60.66 96 VAL A C 1
ATOM 713 O O . VAL A 1 96 ? -19.080 25.786 -8.624 1.00 64.36 96 VAL A O 1
ATOM 717 N N . PHE A 1 97 ? -19.855 24.980 -10.577 1.00 60.66 97 PHE A N 1
ATOM 718 C CA . PHE A 1 97 ? -18.923 25.692 -11.426 1.00 63.75 97 PHE A CA 1
ATOM 719 C C . PHE A 1 97 ? -19.758 26.724 -12.155 1.00 62.05 97 PHE A C 1
ATOM 720 O O . PHE A 1 97 ? -20.520 26.402 -13.056 1.00 63.49 97 PHE A O 1
ATOM 728 N N . TYR A 1 98 ? -19.630 27.967 -11.726 1.00 63.83 98 TYR A N 1
ATOM 729 C CA . TYR A 1 98 ? -20.440 29.066 -12.227 1.00 65.02 98 TYR A CA 1
ATOM 730 C C . TYR A 1 98 ? -19.535 29.913 -13.099 1.00 62.75 98 TYR A C 1
ATOM 731 O O . TYR A 1 98 ? -18.411 30.204 -12.694 1.00 65.31 98 TYR A O 1
ATOM 740 N N . SER A 1 99 ? -19.976 30.260 -14.306 1.00 57.98 99 SER A N 1
ATOM 741 C CA . SER A 1 99 ? -19.160 31.084 -15.191 1.00 58.19 99 SER A CA 1
ATOM 742 C C . SER A 1 99 ? -19.933 32.297 -15.698 1.00 58.74 99 SER A C 1
ATOM 743 O O . SER A 1 99 ? -21.127 32.218 -15.998 1.00 56.17 99 SER A O 1
ATOM 746 N N . LYS A 1 100 ? -19.232 33.419 -15.784 1.00 61.35 100 LYS A N 1
ATOM 747 C CA . LYS A 1 100 ? -19.759 34.645 -16.374 1.00 63.71 100 LYS A CA 1
ATOM 748 C C . LYS A 1 100 ? -18.829 35.013 -17.541 1.00 63.76 100 LYS A C 1
ATOM 749 O O . LYS A 1 100 ? -17.626 35.227 -17.335 1.00 64.45 100 LYS A O 1
ATOM 755 N N . ASP A 1 101 ? -19.374 35.046 -18.761 1.00 61.36 101 ASP A N 1
ATOM 756 C CA . ASP A 1 101 ? -18.571 35.229 -19.981 1.00 59.28 101 ASP A CA 1
ATOM 757 C C . ASP A 1 101 ? -18.955 36.513 -20.732 1.00 59.92 101 ASP A C 1
ATOM 758 O O . ASP A 1 101 ? -20.063 36.642 -21.259 1.00 56.63 101 ASP A O 1
ATOM 763 N N . GLN A 1 102 ? -18.029 37.471 -20.770 1.00 63.64 102 GLN A N 1
ATOM 764 C CA . GLN A 1 102 ? -18.245 38.718 -21.512 1.00 64.80 102 GLN A CA 1
ATOM 765 C C . GLN A 1 102 ? -18.056 38.452 -23.010 1.00 61.23 102 GLN A C 1
ATOM 766 O O . GLN A 1 102 ? -16.993 38.693 -23.573 1.00 60.97 102 GLN A O 1
ATOM 772 N N . ARG A 1 103 ? -19.100 37.949 -23.655 1.00 59.00 103 ARG A N 1
ATOM 773 C CA . ARG A 1 103 ? -18.997 37.453 -25.032 1.00 56.54 103 ARG A CA 1
ATOM 774 C C . ARG A 1 103 ? -19.376 38.565 -25.980 1.00 57.88 103 ARG A C 1
ATOM 775 O O . ARG A 1 103 ? -20.212 39.388 -25.646 1.00 59.13 103 ARG A O 1
ATOM 783 N N . ARG A 1 104 ? -18.731 38.621 -27.139 1.00 58.58 104 ARG A N 1
ATOM 784 C CA . ARG A 1 104 ? -19.121 39.540 -28.209 1.00 59.97 104 ARG A CA 1
ATOM 785 C C . ARG A 1 104 ? -20.634 39.740 -28.269 1.00 59.75 104 ARG A C 1
ATOM 786 O O . ARG A 1 104 ? -21.118 40.859 -28.456 1.00 62.40 104 ARG A O 1
ATOM 794 N N . GLY A 1 105 ? -21.371 38.640 -28.125 1.00 56.93 105 GLY A N 1
ATOM 795 C CA . GLY A 1 105 ? -22.834 38.644 -28.227 1.00 56.42 105 GLY A CA 1
ATOM 796 C C . GLY A 1 105 ? -23.622 38.965 -26.963 1.00 55.59 105 GLY A C 1
ATOM 797 O O . GLY A 1 105 ? -24.855 38.928 -26.968 1.00 54.79 105 GLY A O 1
ATOM 798 N N . GLY A 1 106 ? -22.919 39.291 -25.885 1.00 55.47 106 GLY A N 1
ATOM 799 C CA . GLY A 1 106 ? -23.537 39.554 -24.602 1.00 55.46 106 GLY A CA 1
ATOM 800 C C . GLY A 1 106 ? -22.941 38.754 -23.471 1.00 54.67 106 GLY A C 1
ATOM 801 O O . GLY A 1 106 ? -22.152 37.815 -23.650 1.00 54.17 106 GLY A O 1
ATOM 802 N N . LEU A 1 107 ? -23.342 39.152 -22.282 1.00 57.41 107 LEU A N 1
ATOM 803 C CA . LEU A 1 107 ? -22.960 38.476 -21.064 1.00 57.47 107 LEU A CA 1
ATOM 804 C C . LEU A 1 107 ? -23.655 37.126 -21.034 1.00 54.61 107 LEU A C 1
ATOM 805 O O . LEU A 1 107 ? -24.869 37.064 -21.215 1.00 55.98 107 LEU A O 1
ATOM 810 N N . ARG A 1 108 ? -22.893 36.061 -20.793 1.00 52.03 108 ARG A N 1
ATOM 811 C CA . ARG A 1 108 ? -23.459 34.719 -20.702 1.00 49.30 108 ARG A CA 1
ATOM 812 C C . ARG A 1 108 ? -23.187 34.103 -19.340 1.00 49.05 108 ARG A C 1
ATOM 813 O O . ARG A 1 108 ? -22.023 33.996 -18.944 1.00 46.98 108 ARG A O 1
ATOM 821 N N . TYR A 1 109 ? -24.259 33.697 -18.642 1.00 50.75 109 TYR A N 1
ATOM 822 C CA . TYR A 1 109 ? -24.153 32.909 -17.403 1.00 52.86 109 TYR A CA 1
ATOM 823 C C . TYR A 1 109 ? -24.336 31.436 -17.696 1.00 51.20 109 TYR A C 1
ATOM 824 O O . TYR A 1 109 ? -25.105 31.055 -18.572 1.00 49.14 109 TYR A O 1
ATOM 833 N N . MET A 1 110 ? -23.653 30.606 -16.919 1.00 54.32 110 MET A N 1
ATOM 834 C CA . MET A 1 110 ? -23.696 29.171 -17.127 1.00 53.92 110 MET A CA 1
ATOM 835 C C . MET A 1 110 ? -23.239 28.480 -15.848 1.00 53.92 110 MET A C 1
ATOM 836 O O . MET A 1 110 ? -22.253 28.879 -15.228 1.00 58.44 110 MET A O 1
ATOM 841 N N . GLY A 1 111 ? -23.963 27.443 -15.453 1.00 49.62 111 GLY A N 1
ATOM 842 C CA . GLY A 1 111 ? -23.670 26.730 -14.225 1.00 48.16 111 GLY A CA 1
ATOM 843 C C . GLY A 1 111 ? -23.500 25.253 -14.484 1.00 45.93 111 GLY A C 1
ATOM 844 O O . GLY A 1 111 ? -24.194 24.683 -15.306 1.00 43.81 111 GLY A O 1
ATOM 845 N N . ASN A 1 112 ? -22.567 24.626 -13.783 1.00 47.12 112 ASN A N 1
ATOM 846 C CA . ASN A 1 112 ? -22.350 23.203 -13.935 1.00 46.74 112 ASN A CA 1
ATOM 847 C C . ASN A 1 112 ? -22.192 22.546 -12.585 1.00 46.62 112 ASN A C 1
ATOM 848 O O . ASN A 1 112 ? -21.439 23.021 -11.735 1.00 50.93 112 ASN A O 1
ATOM 853 N N . LEU A 1 113 ? -22.937 21.470 -12.385 1.00 43.16 113 LEU A N 1
ATOM 854 C CA . LEU A 1 113 ? -22.804 20.654 -11.206 1.00 42.70 113 LEU A CA 1
ATOM 855 C C . LEU A 1 113 ? -21.654 19.710 -11.452 1.00 44.31 113 LEU A C 1
ATOM 856 O O . LEU A 1 113 ? -21.685 18.922 -12.399 1.00 45.38 113 LEU A O 1
ATOM 861 N N . VAL A 1 114 ? -20.655 19.759 -10.585 1.00 47.75 114 VAL A N 1
ATOM 862 C CA . VAL A 1 114 ? -19.450 18.965 -10.767 1.00 51.06 114 VAL A CA 1
ATOM 863 C C . VAL A 1 114 ? -19.057 18.213 -9.496 1.00 55.12 114 VAL A C 1
ATOM 864 O O . VAL A 1 114 ? -19.265 18.697 -8.384 1.00 56.13 114 VAL A O 1
ATOM 868 N N . GLY A 1 115 ? -18.495 17.017 -9.666 1.00 58.49 115 GLY A N 1
ATOM 869 C CA . GLY A 1 115 ? -18.050 16.228 -8.531 1.00 62.20 115 GLY A CA 1
ATOM 870 C C . GLY A 1 115 ? -16.961 15.245 -8.876 1.00 67.15 115 GLY A C 1
ATOM 871 O O . GLY A 1 115 ? -16.694 14.964 -10.039 1.00 71.11 115 GLY A O 1
ATOM 872 N N . ARG A 1 116 ? -16.318 14.730 -7.847 1.00 70.74 116 ARG A N 1
ATOM 873 C CA . ARG A 1 116 ? -15.255 13.763 -8.029 1.00 75.76 116 ARG A CA 1
ATOM 874 C C . ARG A 1 116 ? -15.824 12.417 -8.421 1.00 76.36 116 ARG A C 1
ATOM 875 O O . ARG A 1 116 ? -15.243 11.667 -9.214 1.00 79.88 116 ARG A O 1
ATOM 883 N N . ASN A 1 117 ? -16.975 12.125 -7.844 1.00 74.67 117 ASN A N 1
ATOM 884 C CA . ASN A 1 117 ? -17.627 10.866 -8.026 1.00 75.66 117 ASN A CA 1
ATOM 885 C C . ASN A 1 117 ? -18.548 11.048 -9.199 1.00 70.93 117 ASN A C 1
ATOM 886 O O . ASN A 1 117 ? -19.253 12.039 -9.247 1.00 67.69 117 ASN A O 1
ATOM 891 N N . PRO A 1 118 ? -18.555 10.099 -10.144 1.00 72.43 118 PRO A N 1
ATOM 892 C CA . PRO A 1 118 ? -19.360 10.263 -11.360 1.00 70.89 118 PRO A CA 1
ATOM 893 C C . PRO A 1 118 ? -20.849 10.040 -11.133 1.00 69.63 118 PRO A C 1
ATOM 894 O O . PRO A 1 118 ? -21.669 10.447 -11.969 1.00 73.56 118 PRO A O 1
ATOM 898 N N . ASN A 1 119 ? -21.198 9.408 -10.018 1.00 67.72 119 ASN A N 1
ATOM 899 C CA . ASN A 1 119 ? -22.589 9.159 -9.707 1.00 65.14 119 ASN A CA 1
ATOM 900 C C . ASN A 1 119 ? -23.264 10.394 -9.183 1.00 61.75 119 ASN A C 1
ATOM 901 O O . ASN A 1 119 ? -22.623 11.255 -8.590 1.00 59.79 119 ASN A O 1
ATOM 906 N N . THR A 1 120 ? -24.566 10.465 -9.419 1.00 59.42 120 THR A N 1
ATOM 907 C CA . THR A 1 120 ? -25.375 11.564 -8.954 1.00 58.15 120 THR A CA 1
ATOM 908 C C . THR A 1 120 ? -26.500 11.095 -8.052 1.00 58.99 120 THR A C 1
ATOM 909 O O . THR A 1 120 ? -27.095 10.036 -8.252 1.00 61.67 120 THR A O 1
ATOM 913 N N . ASN A 1 121 ? -26.786 11.906 -7.047 1.00 58.24 121 ASN A N 1
ATOM 914 C CA . ASN A 1 121 ? -27.912 11.681 -6.175 1.00 57.63 121 ASN A CA 1
ATOM 915 C C . ASN A 1 121 ? -28.943 12.712 -6.607 1.00 51.54 121 ASN A C 1
ATOM 916 O O . ASN A 1 121 ? -28.583 13.807 -7.044 1.00 47.01 121 ASN A O 1
ATOM 921 N N . LEU A 1 122 ? -30.217 12.346 -6.540 1.00 49.00 122 LEU A N 1
ATOM 922 C CA . LEU A 1 122 ? -31.289 13.268 -6.856 1.00 46.30 122 LEU A CA 1
ATOM 923 C C . LEU A 1 122 ? -31.267 14.449 -5.894 1.00 47.53 122 LEU A C 1
ATOM 924 O O . LEU A 1 122 ? -31.608 15.554 -6.281 1.00 48.84 122 LEU A O 1
ATOM 929 N N . GLU A 1 123 ? -30.864 14.228 -4.649 1.00 50.38 123 GLU A N 1
ATOM 930 C CA . GLU A 1 123 ? -30.859 15.302 -3.657 1.00 53.47 123 GLU A CA 1
ATOM 931 C C . GLU A 1 123 ? -29.822 16.355 -4.046 1.00 50.27 123 GLU A C 1
ATOM 932 O O . GLU A 1 123 ? -30.039 17.539 -3.854 1.00 50.46 123 GLU A O 1
ATOM 938 N N . ALA A 1 124 ? -28.726 15.925 -4.647 1.00 47.95 124 ALA A N 1
ATOM 939 C CA . ALA A 1 124 ? -27.723 16.847 -5.134 1.00 46.81 124 ALA A CA 1
ATOM 940 C C . ALA A 1 124 ? -28.219 17.688 -6.328 1.00 46.14 124 ALA A C 1
ATOM 941 O O . ALA A 1 124 ? -27.959 18.894 -6.409 1.00 44.44 124 ALA A O 1
ATOM 943 N N . LEU A 1 125 ? -28.967 17.061 -7.230 1.00 45.11 125 LEU A N 1
ATOM 944 C CA . LEU A 1 125 ? -29.566 17.786 -8.339 1.00 44.59 125 LEU A CA 1
ATOM 945 C C . LEU A 1 125 ? -30.549 18.816 -7.848 1.00 44.12 125 LEU A C 1
ATOM 946 O O . LEU A 1 125 ? -30.713 19.863 -8.460 1.00 44.30 125 LEU A O 1
ATOM 951 N N . GLU A 1 126 ? -31.233 18.503 -6.760 1.00 45.83 126 GLU A N 1
ATOM 952 C CA . GLU A 1 126 ? -32.196 19.420 -6.188 1.00 49.38 126 GLU A CA 1
ATOM 953 C C . GLU A 1 126 ? -31.551 20.643 -5.545 1.00 47.64 126 GLU A C 1
ATOM 954 O O . GLU A 1 126 ? -32.081 21.748 -5.638 1.00 46.63 126 GLU A O 1
ATOM 960 N N . GLU A 1 127 ? -30.444 20.430 -4.847 1.00 47.86 127 GLU A N 1
ATOM 961 C CA . GLU A 1 127 ? -29.698 21.546 -4.253 1.00 51.03 127 GLU A CA 1
ATOM 962 C C . GLU A 1 127 ? -29.141 22.449 -5.348 1.00 49.84 127 GLU A C 1
ATOM 963 O O . GLU A 1 127 ? -29.132 23.673 -5.203 1.00 49.10 127 GLU A O 1
ATOM 969 N N . PHE A 1 128 ? -28.693 21.821 -6.436 1.00 47.21 128 PHE A N 1
ATOM 970 C CA . PHE A 1 128 ? -28.240 22.528 -7.610 1.00 46.07 128 PHE A CA 1
ATOM 971 C C . PHE A 1 128 ? -29.332 23.419 -8.175 1.00 45.60 128 PHE A C 1
ATOM 972 O O . PHE A 1 128 ? -29.100 24.581 -8.454 1.00 45.05 128 PHE A O 1
ATOM 980 N N . LYS A 1 129 ? -30.527 22.864 -8.322 1.00 45.62 129 LYS A N 1
ATOM 981 C CA . LYS A 1 129 ? -31.677 23.612 -8.810 1.00 46.59 129 LYS A CA 1
ATOM 982 C C . LYS A 1 129 ? -31.973 24.798 -7.899 1.00 50.28 129 LYS A C 1
ATOM 983 O O . LYS A 1 129 ? -32.114 25.919 -8.371 1.00 52.55 129 LYS A O 1
ATOM 989 N N . LYS A 1 130 ? -32.088 24.538 -6.601 1.00 52.24 130 LYS A N 1
ATOM 990 C CA . LYS A 1 130 ? -32.304 25.595 -5.592 1.00 55.14 130 LYS A CA 1
ATOM 991 C C . LYS A 1 130 ? -31.278 26.711 -5.704 1.00 56.44 130 LYS A C 1
ATOM 992 O O . LYS A 1 130 ? -31.626 27.882 -5.674 1.00 56.75 130 LYS A O 1
ATOM 998 N N . LEU A 1 131 ? -30.006 26.343 -5.794 1.00 58.62 131 LEU A N 1
ATOM 999 C CA . LEU A 1 131 ? -28.942 27.336 -5.869 1.00 64.06 131 LEU A CA 1
ATOM 1000 C C . LEU A 1 131 ? -29.020 28.097 -7.197 1.00 62.24 131 LEU A C 1
ATOM 1001 O O . LEU A 1 131 ? -28.846 29.314 -7.260 1.00 64.77 131 LEU A O 1
ATOM 1006 N N . VAL A 1 132 ? -29.288 27.359 -8.255 1.00 60.21 132 VAL A N 1
ATOM 1007 C CA . VAL A 1 132 ? -29.456 27.930 -9.580 1.00 60.04 132 VAL A CA 1
ATOM 1008 C C . VAL A 1 132 ? -30.552 28.999 -9.608 1.00 60.82 132 VAL A C 1
ATOM 1009 O O . VAL A 1 132 ? -30.351 30.070 -10.174 1.00 64.68 132 VAL A O 1
ATOM 1013 N N . GLN A 1 133 ? -31.691 28.711 -8.986 1.00 60.45 133 GLN A N 1
ATOM 1014 C CA . GLN A 1 133 ? -32.823 29.639 -8.945 1.00 63.06 133 GLN A CA 1
ATOM 1015 C C . GLN A 1 133 ? -32.540 30.898 -8.130 1.00 66.61 133 GLN A C 1
ATOM 1016 O O . GLN A 1 133 ? -33.027 31.984 -8.462 1.00 65.66 133 GLN A O 1
ATOM 1022 N N . HIS A 1 134 ? -31.781 30.724 -7.046 1.00 70.36 134 HIS A N 1
ATOM 1023 C CA . HIS A 1 134 ? -31.285 31.823 -6.202 1.00 71.47 134 HIS A CA 1
ATOM 1024 C C . HIS A 1 134 ? -30.580 32.861 -7.064 1.00 71.24 134 HIS A C 1
ATOM 1025 O O . HIS A 1 134 ? -30.766 34.060 -6.868 1.00 73.54 134 HIS A O 1
ATOM 1032 N N . LYS A 1 135 ? -29.798 32.392 -8.038 1.00 69.24 135 LYS A N 1
ATOM 1033 C CA . LYS A 1 135 ? -29.021 33.276 -8.908 1.00 71.50 135 LYS A CA 1
ATOM 1034 C C . LYS A 1 135 ? -29.763 33.815 -10.140 1.00 68.68 135 LYS A C 1
ATOM 1035 O O . LYS A 1 135 ? -29.135 34.390 -11.021 1.00 70.44 135 LYS A O 1
ATOM 1041 N N . GLY A 1 136 ? -31.080 33.636 -10.213 1.00 66.89 136 GLY A N 1
ATOM 1042 C CA . GLY A 1 136 ? -31.874 34.175 -11.320 1.00 66.25 136 GLY A CA 1
ATOM 1043 C C . GLY A 1 136 ? -32.059 33.263 -12.530 1.00 63.16 136 GLY A C 1
ATOM 1044 O O . GLY A 1 136 ? -32.877 33.553 -13.408 1.00 63.47 136 GLY A O 1
ATOM 1045 N N . LEU A 1 137 ? -31.314 32.163 -12.588 1.00 60.09 137 LEU A N 1
ATOM 1046 C CA . LEU A 1 137 ? -31.480 31.170 -13.662 1.00 58.62 137 LEU A CA 1
ATOM 1047 C C . LEU A 1 137 ? -32.717 30.290 -13.385 1.00 59.40 137 LEU A C 1
ATOM 1048 O O . LEU A 1 137 ? -33.326 30.392 -12.317 1.00 60.67 137 LEU A O 1
ATOM 1053 N N . SER A 1 138 ? -33.102 29.464 -14.358 1.00 57.75 138 SER A N 1
ATOM 1054 C CA . SER A 1 138 ? -34.384 28.742 -14.314 1.00 59.27 138 SER A CA 1
ATOM 1055 C C . SER A 1 138 ? -34.254 27.222 -14.330 1.00 58.19 138 SER A C 1
ATOM 1056 O O . SER A 1 138 ? -33.377 26.672 -14.998 1.00 58.00 138 SER A O 1
ATOM 1059 N N . GLU A 1 139 ? -35.159 26.561 -13.610 1.00 59.82 139 GLU A N 1
ATOM 1060 C CA . GLU A 1 139 ? -35.184 25.097 -13.463 1.00 61.13 139 GLU A CA 1
ATOM 1061 C C . GLU A 1 139 ? -35.350 24.360 -14.784 1.00 61.55 139 GLU A C 1
ATOM 1062 O O . GLU A 1 139 ? -34.733 23.325 -15.018 1.00 61.71 139 GLU A O 1
ATOM 1068 N N . GLU A 1 140 ? -36.185 24.919 -15.648 1.00 63.01 140 GLU A N 1
ATOM 1069 C CA . GLU A 1 140 ? -36.568 24.292 -16.900 1.00 61.51 140 GLU A CA 1
ATOM 1070 C C . GLU A 1 140 ? -35.436 24.398 -17.914 1.00 55.89 140 GLU A C 1
ATOM 1071 O O . GLU A 1 140 ? -35.459 23.723 -18.933 1.00 57.80 140 GLU A O 1
ATOM 1077 N N . A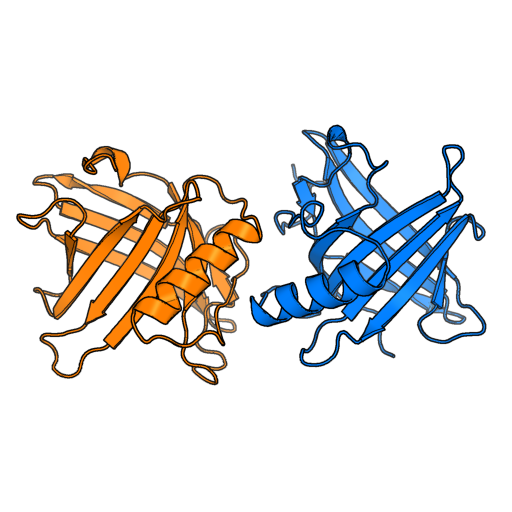SP A 1 141 ? -34.452 25.248 -17.636 1.00 52.00 141 ASP A N 1
ATOM 1078 C CA . ASP A 1 141 ? -33.241 25.291 -18.438 1.00 50.77 141 ASP A CA 1
ATOM 1079 C C . ASP A 1 141 ? -32.111 24.434 -17.808 1.00 46.97 141 ASP A C 1
ATOM 1080 O O . ASP A 1 141 ? -30.930 24.657 -18.104 1.00 44.55 141 ASP A O 1
ATOM 1085 N N . ILE A 1 142 ? -32.453 23.494 -16.919 1.00 43.06 142 ILE A N 1
ATOM 1086 C CA . ILE A 1 142 ? -31.460 22.572 -16.375 1.00 41.76 142 ILE A CA 1
ATOM 1087 C C . ILE A 1 142 ? -31.512 21.280 -17.168 1.00 40.25 142 ILE A C 1
ATOM 1088 O O . ILE A 1 142 ? -32.556 20.666 -17.299 1.00 42.11 142 ILE A O 1
ATOM 1093 N N . PHE A 1 143 ? -30.363 20.858 -17.667 1.00 39.64 143 PHE A N 1
ATOM 1094 C CA . PHE A 1 143 ? -30.276 19.681 -18.512 1.00 39.12 143 PHE A CA 1
ATOM 1095 C C . PHE A 1 143 ? -29.033 18.904 -18.077 1.00 39.06 143 PHE A C 1
ATOM 1096 O O . PHE A 1 143 ? -28.125 19.449 -17.429 1.00 36.73 143 PHE A O 1
ATOM 1104 N N . MET A 1 144 ? -29.026 17.615 -18.381 1.00 42.09 144 MET A N 1
ATOM 1105 C CA . MET A 1 144 ? -28.010 16.718 -17.859 1.00 45.65 144 MET A CA 1
ATOM 1106 C C . MET A 1 144 ? -27.363 15.943 -18.978 1.00 46.15 144 MET A C 1
ATOM 1107 O O . MET A 1 144 ? -27.896 14.936 -19.454 1.00 47.75 144 MET A O 1
ATOM 1112 N N . PRO A 1 145 ? -26.196 16.407 -19.414 1.00 45.68 145 PRO A N 1
ATOM 1113 C CA . PRO A 1 145 ? -25.640 15.710 -20.565 1.00 47.57 145 PRO A CA 1
ATOM 1114 C C . PRO A 1 145 ? -25.147 14.312 -20.229 1.00 48.53 145 PRO A C 1
ATOM 1115 O O . PRO A 1 145 ? -24.903 14.003 -19.070 1.00 52.13 145 PRO A O 1
ATOM 1119 N N . LEU A 1 146 ? -25.065 13.461 -21.239 1.00 51.43 146 LEU A N 1
ATOM 1120 C CA . LEU A 1 146 ? -24.602 12.093 -21.065 1.00 55.70 146 LEU A CA 1
ATOM 1121 C C . LEU A 1 146 ? -23.128 12.110 -20.734 1.00 59.83 146 LEU A C 1
ATOM 1122 O O . LEU A 1 146 ? -22.363 12.808 -21.394 1.00 58.45 146 LEU A O 1
ATOM 1127 N N . GLN A 1 147 ? -22.729 11.388 -19.687 1.00 64.88 147 GLN A N 1
ATOM 1128 C CA . GLN A 1 147 ? -21.319 11.317 -19.326 1.00 69.33 147 GLN A CA 1
ATOM 1129 C C . GLN A 1 147 ? -20.658 10.215 -20.126 1.00 70.45 147 GLN A C 1
ATOM 1130 O O . GLN A 1 147 ? -21.172 9.105 -20.187 1.00 74.34 147 GLN A O 1
ATOM 1136 N N . THR A 1 148 ? -19.529 10.534 -20.750 1.00 68.99 148 THR A N 1
ATOM 1137 C CA . THR A 1 148 ? -18.877 9.623 -21.679 1.00 70.17 148 THR A CA 1
ATOM 1138 C C . THR A 1 148 ? -17.371 9.730 -21.554 1.00 71.94 148 THR A C 1
ATOM 1139 O O . THR A 1 148 ? -16.866 10.555 -20.809 1.00 69.34 148 THR A O 1
ATOM 1143 N N . GLY A 1 149 ? -16.663 8.876 -22.285 1.00 76.00 149 GLY A N 1
ATOM 1144 C CA . GLY A 1 149 ? -15.247 9.068 -22.527 1.00 78.78 149 GLY A CA 1
ATOM 1145 C C . GLY A 1 149 ? -15.105 10.172 -23.562 1.00 78.15 149 GLY A C 1
ATOM 1146 O O . GLY A 1 149 ? -16.100 10.764 -24.000 1.00 70.98 149 GLY A O 1
ATOM 1147 N N . SER A 1 150 ? -13.865 10.446 -23.957 1.00 81.18 150 SER A N 1
ATOM 1148 C CA . SER A 1 150 ? -13.594 11.442 -24.985 1.00 79.81 150 SER A CA 1
ATOM 1149 C C . SER A 1 150 ? -14.325 11.086 -26.274 1.00 80.23 150 SER A C 1
ATOM 1150 O O . SER A 1 150 ? -14.478 9.911 -26.609 1.00 83.22 150 SER A O 1
ATOM 1153 N N . CYS A 1 151 ? -14.776 12.104 -26.998 1.00 79.23 151 CYS A N 1
ATOM 1154 C CA . CYS A 1 151 ? -15.348 11.881 -28.328 1.00 81.46 151 CYS A CA 1
ATOM 1155 C C . CYS A 1 151 ? -14.296 11.972 -29.419 1.00 82.86 151 CYS A C 1
ATOM 1156 O O . CYS A 1 151 ? -14.635 12.090 -30.587 1.00 82.45 151 CYS A O 1
ATOM 1159 N N . VAL A 1 152 ? -13.026 11.891 -29.049 1.00 86.69 152 VAL A N 1
ATOM 1160 C CA . VAL A 1 152 ? -11.969 11.962 -30.044 1.00 93.76 152 VAL A CA 1
ATOM 1161 C C . VAL A 1 152 ? -11.897 10.572 -30.658 1.00 103.93 152 VAL A C 1
ATOM 1162 O O . VAL A 1 152 ? -11.620 10.436 -31.841 1.00 112.20 152 VAL A O 1
ATOM 1166 N N . LEU A 1 153 ? -12.226 9.545 -29.878 1.00 109.84 153 LEU A N 1
ATOM 1167 C CA . LEU A 1 153 ? -12.336 8.196 -30.428 1.00 117.50 153 LEU A CA 1
ATOM 1168 C C . LEU A 1 153 ? -13.422 8.145 -31.529 1.00 121.38 153 LEU A C 1
ATOM 1169 O O . LEU A 1 153 ? -13.116 7.786 -32.676 1.00 123.67 153 LEU A O 1
ATOM 1174 N N . GLU A 1 154 ? -14.660 8.523 -31.188 1.00 118.65 154 GLU A N 1
ATOM 1175 C CA . GLU A 1 154 ? -15.722 8.770 -32.190 1.00 117.38 154 GLU A CA 1
ATOM 1176 C C . GLU A 1 154 ? -16.851 9.635 -31.628 1.00 112.30 154 GLU A C 1
ATOM 1177 O O . GLU A 1 154 ? -17.733 9.146 -30.923 1.00 112.41 154 GLU A O 1
ATOM 1183 N N . SER B 1 2 ? -50.911 4.960 -21.233 1.00 83.36 2 SER B N 1
ATOM 1184 C CA . SER B 1 2 ? -51.845 3.853 -20.835 1.00 86.28 2 SER B CA 1
ATOM 1185 C C . SER B 1 2 ? -52.075 2.808 -21.949 1.00 83.14 2 SER B C 1
ATOM 1186 O O . SER B 1 2 ? -53.231 2.474 -22.229 1.00 86.37 2 SER B O 1
ATOM 1189 N N . PHE B 1 3 ? -51.010 2.301 -22.592 1.00 73.71 3 PHE B N 1
ATOM 1190 C CA . PHE B 1 3 ? -51.181 1.221 -23.585 1.00 68.76 3 PHE B CA 1
A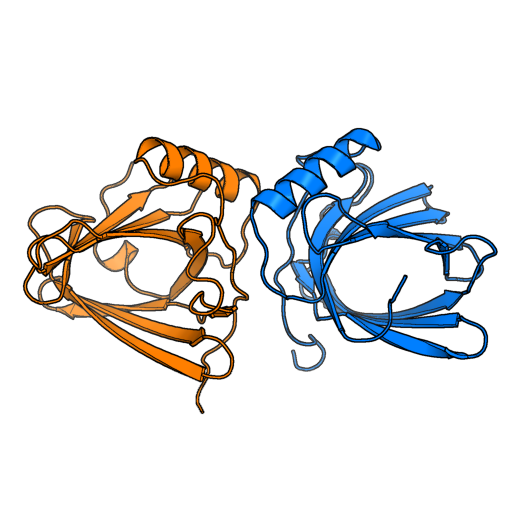TOM 1191 C C . PHE B 1 3 ? -50.611 -0.085 -23.052 1.00 68.32 3 PHE B C 1
ATOM 1192 O O . PHE B 1 3 ? -49.435 -0.163 -22.690 1.00 64.59 3 PHE B O 1
ATOM 1200 N N . THR B 1 4 ? -51.476 -1.095 -22.980 1.00 71.55 4 THR B N 1
ATOM 1201 C CA . THR B 1 4 ? -51.094 -2.423 -22.520 1.00 71.99 4 THR B CA 1
ATOM 1202 C C . THR B 1 4 ? -49.799 -2.871 -23.220 1.00 68.38 4 THR B C 1
ATOM 1203 O O . THR B 1 4 ? -49.713 -2.873 -24.451 1.00 69.85 4 THR B O 1
ATOM 1207 N N . LEU B 1 5 ? -48.783 -3.197 -22.423 1.00 64.68 5 LEU B N 1
ATOM 1208 C CA . LEU B 1 5 ? -47.501 -3.652 -22.951 1.00 59.85 5 LEU B CA 1
ATOM 1209 C C . LEU B 1 5 ? -47.678 -4.976 -23.670 1.00 56.79 5 LEU B C 1
ATOM 1210 O O . LEU B 1 5 ? -48.456 -5.814 -23.225 1.00 60.75 5 LEU B O 1
ATOM 1215 N N . GLU B 1 6 ? -46.947 -5.130 -24.774 1.00 49.94 6 GLU B N 1
ATOM 1216 C CA . GLU B 1 6 ? -46.850 -6.362 -25.535 1.00 45.72 6 GLU B CA 1
ATOM 1217 C C . GLU B 1 6 ? -45.391 -6.749 -25.515 1.00 43.35 6 GLU B C 1
ATOM 1218 O O . GLU B 1 6 ? -44.520 -5.922 -25.228 1.00 39.43 6 GLU B O 1
ATOM 1224 N N . GLU B 1 7 ? -45.107 -8.002 -25.837 1.00 45.04 7 GLU B N 1
ATOM 1225 C CA . GLU B 1 7 ? -43.756 -8.503 -25.640 1.00 46.00 7 GLU B CA 1
ATOM 1226 C C . GLU B 1 7 ? -42.736 -7.575 -26.266 1.00 46.05 7 GLU B C 1
ATOM 1227 O O . GLU B 1 7 ? -41.741 -7.224 -25.624 1.00 44.98 7 GLU B O 1
ATOM 1233 N N . GLU B 1 8 ? -43.006 -7.157 -27.505 1.00 46.06 8 GLU B N 1
ATOM 1234 C CA . GLU B 1 8 ? -42.008 -6.464 -28.326 1.00 44.53 8 GLU B CA 1
ATOM 1235 C C . GLU B 1 8 ? -41.806 -5.026 -27.873 1.00 44.36 8 GLU B C 1
ATOM 1236 O O . GLU B 1 8 ? -40.924 -4.339 -28.400 1.00 45.59 8 GLU B O 1
ATOM 1242 N N . ASP B 1 9 ? -42.608 -4.588 -26.895 1.00 43.09 9 ASP B N 1
ATOM 1243 C CA . ASP B 1 9 ? -42.435 -3.283 -26.256 1.00 43.21 9 ASP B CA 1
ATOM 1244 C C . ASP B 1 9 ? -41.412 -3.381 -25.135 1.00 42.88 9 ASP B C 1
ATOM 1245 O O . ASP B 1 9 ? -40.929 -2.368 -24.641 1.00 42.80 9 ASP B O 1
ATOM 1250 N N . ILE B 1 10 ? -41.087 -4.613 -24.754 1.00 43.00 10 ILE B N 1
ATOM 1251 C CA . ILE B 1 10 ? -40.305 -4.896 -23.565 1.00 42.04 10 ILE B CA 1
ATOM 1252 C C . ILE B 1 10 ? -38.902 -5.359 -23.967 1.00 44.87 10 ILE B C 1
ATOM 1253 O O . ILE B 1 10 ? -37.938 -5.075 -23.255 1.00 46.29 10 ILE B O 1
ATOM 1258 N N . THR B 1 11 ? -38.782 -6.056 -25.103 1.00 44.45 11 THR B N 1
ATOM 1259 C CA . THR B 1 11 ? -37.492 -6.568 -25.564 1.00 44.47 11 THR B CA 1
ATOM 1260 C C . THR B 1 11 ? -36.631 -5.456 -26.184 1.00 43.31 11 THR B C 1
ATOM 1261 O O . THR B 1 11 ? -37.137 -4.388 -26.529 1.00 41.55 11 THR B O 1
ATOM 1265 N N . GLY B 1 12 ? -35.331 -5.725 -26.316 1.00 42.30 12 GLY B N 1
ATOM 1266 C CA . GLY B 1 12 ? -34.390 -4.748 -26.838 1.00 42.72 12 GLY B CA 1
ATOM 1267 C C . GLY B 1 12 ? -33.561 -4.098 -25.735 1.00 43.57 12 GLY B C 1
ATOM 1268 O O . GLY B 1 12 ? -33.432 -4.633 -24.645 1.00 41.17 12 GLY B O 1
ATOM 1269 N N . THR B 1 13 ? -33.013 -2.925 -26.037 1.00 44.36 13 THR B N 1
ATOM 1270 C CA . THR B 1 13 ? -32.147 -2.215 -25.123 1.00 43.26 13 THR B CA 1
ATOM 1271 C C . THR B 1 13 ? -32.952 -1.254 -24.244 1.00 42.90 13 THR B C 1
ATOM 1272 O O . THR B 1 13 ? -33.835 -0.545 -24.725 1.00 44.01 13 THR B O 1
ATOM 1276 N N . TRP B 1 14 ? -32.636 -1.257 -22.950 1.00 42.87 14 TRP B N 1
ATOM 1277 C CA . TRP B 1 14 ? -33.139 -0.277 -21.990 1.00 41.71 14 TRP B CA 1
ATOM 1278 C C . TRP B 1 14 ? -31.968 0.322 -21.225 1.00 42.74 14 TRP B C 1
ATOM 1279 O O . TRP B 1 14 ? -30.898 -0.286 -21.109 1.00 42.31 14 TRP B O 1
ATOM 1290 N N . TYR B 1 15 ? -32.186 1.515 -20.689 1.00 42.22 15 TYR B N 1
ATOM 1291 C CA . TYR B 1 15 ? -31.165 2.212 -19.946 1.00 43.37 15 TYR B CA 1
ATOM 1292 C C . TYR B 1 15 ? -31.692 2.499 -18.562 1.00 45.78 15 TYR B C 1
ATOM 1293 O O . TYR B 1 15 ? -32.808 2.994 -18.424 1.00 48.08 15 TYR B O 1
ATOM 1302 N N . VAL B 1 16 ? -30.883 2.165 -17.555 1.00 47.48 16 VAL B N 1
ATOM 1303 C CA . VAL B 1 16 ? -31.204 2.400 -16.155 1.00 48.63 16 VAL B CA 1
ATOM 1304 C C . VAL B 1 16 ? -30.713 3.787 -15.778 1.00 50.11 16 VAL B C 1
ATOM 1305 O O . VAL B 1 16 ? -29.509 4.024 -15.742 1.00 52.98 16 VAL B O 1
ATOM 1309 N N . LYS B 1 17 ? -31.640 4.690 -15.480 1.00 48.87 17 LYS B N 1
ATOM 1310 C CA . LYS B 1 17 ? -31.314 6.095 -15.286 1.00 49.62 17 LYS B CA 1
ATOM 1311 C C . LYS B 1 17 ? -31.267 6.463 -13.822 1.00 50.64 17 LYS B C 1
ATOM 1312 O O . LYS B 1 17 ? -30.543 7.361 -13.420 1.00 52.39 17 LYS B O 1
ATOM 1318 N N . ALA B 1 18 ? -32.063 5.782 -13.023 1.00 50.59 18 ALA B N 1
ATOM 1319 C CA . ALA B 1 18 ? -32.021 5.987 -11.600 1.00 53.06 18 ALA B CA 1
ATOM 1320 C C . ALA B 1 18 ? -32.396 4.700 -10.923 1.00 52.03 18 ALA B C 1
ATOM 1321 O O . ALA B 1 18 ? -33.063 3.855 -11.497 1.00 49.96 18 ALA B O 1
ATOM 1323 N N . MET B 1 19 ? -31.972 4.591 -9.684 1.00 56.35 19 MET B N 1
ATOM 1324 C CA . MET B 1 19 ? -32.173 3.414 -8.859 1.00 58.60 19 MET B CA 1
ATOM 1325 C C . MET B 1 19 ? -32.607 3.892 -7.489 1.00 59.67 19 MET B C 1
ATOM 1326 O O . MET B 1 19 ? -32.210 4.976 -7.068 1.00 57.64 19 MET B O 1
ATOM 1331 N N . VAL B 1 20 ? -33.400 3.081 -6.796 1.00 63.18 20 VAL B N 1
ATOM 1332 C CA . VAL B 1 20 ? -33.741 3.369 -5.414 1.00 70.37 20 VAL B CA 1
ATOM 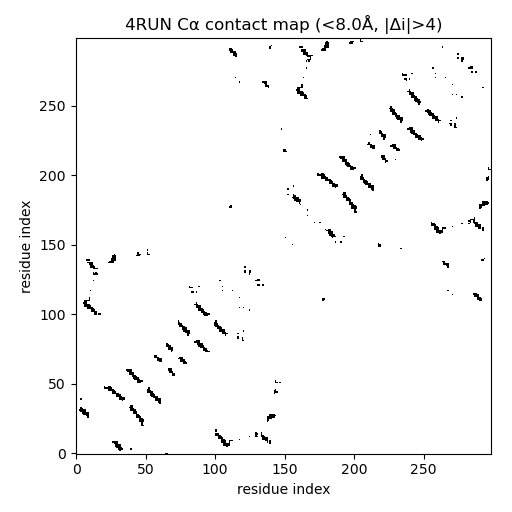1333 C C . VAL B 1 20 ? -32.951 2.518 -4.424 1.00 78.20 20 VAL B C 1
ATOM 1334 O O . VAL B 1 20 ? -32.701 1.340 -4.664 1.00 81.32 20 VAL B O 1
ATOM 1338 N N . VAL B 1 21 ? -32.539 3.144 -3.324 1.00 84.94 21 VAL B N 1
ATOM 1339 C CA . VAL B 1 21 ? -31.830 2.471 -2.239 1.00 92.43 21 VAL B CA 1
ATOM 1340 C C . VAL B 1 21 ? -32.283 3.091 -0.893 1.00 97.43 21 VAL B C 1
ATOM 1341 O O . VAL B 1 21 ? -32.814 4.205 -0.854 1.00 94.90 21 VAL B O 1
ATOM 1345 N N . ASP B 1 22 ? -32.118 2.358 0.205 1.00 103.49 22 ASP B N 1
ATOM 1346 C CA . ASP B 1 22 ? -32.413 2.920 1.528 1.00 109.50 22 ASP B CA 1
ATOM 1347 C C . ASP B 1 22 ? -31.464 4.068 1.870 1.00 113.69 22 ASP B C 1
ATOM 1348 O O . ASP B 1 22 ? -30.288 4.022 1.530 1.00 113.42 22 ASP B O 1
ATOM 1353 N N . LYS B 1 23 ? -31.984 5.058 2.597 1.00 118.68 23 LYS B N 1
ATOM 1354 C CA . LYS B 1 23 ? -31.325 6.363 2.808 1.00 119.89 23 LYS B CA 1
ATOM 1355 C C . LYS B 1 23 ? -29.798 6.249 2.878 1.00 120.24 23 LYS B C 1
ATOM 1356 O O . LYS B 1 23 ? -29.066 6.820 2.070 1.00 117.61 23 LYS B O 1
ATOM 1362 N N . ASP B 1 24 ? -29.331 5.482 3.846 1.00 124.00 24 ASP B N 1
ATOM 1363 C CA . ASP B 1 24 ? -27.910 5.408 4.151 1.00 128.31 24 ASP B CA 1
ATOM 1364 C C . ASP B 1 24 ? -27.183 4.274 3.455 1.00 129.58 24 ASP B C 1
ATOM 1365 O O . ASP B 1 24 ? -25.981 4.373 3.212 1.00 130.23 24 ASP B O 1
ATOM 1370 N N . PHE B 1 25 ? -27.910 3.203 3.147 1.00 134.72 25 PHE B N 1
ATOM 1371 C CA . PHE B 1 25 ? -27.292 1.929 2.768 1.00 140.85 25 PHE B CA 1
ATOM 1372 C C . PHE B 1 25 ? -28.073 1.174 1.663 1.00 138.25 25 PHE B C 1
ATOM 1373 O O . PHE B 1 25 ? -29.285 1.384 1.506 1.00 133.60 25 PHE B O 1
ATOM 1381 N N . PRO B 1 26 ? -27.395 0.301 0.903 1.00 139.27 26 PRO B N 1
ATOM 1382 C CA . PRO B 1 26 ? -25.953 0.021 1.060 1.00 142.48 26 PRO B CA 1
ATOM 1383 C C . PRO B 1 26 ? -25.069 1.166 0.572 1.00 140.80 26 PRO B C 1
ATOM 1384 O O . PRO B 1 26 ? -25.352 1.755 -0.470 1.00 145.95 26 PRO B O 1
ATOM 1388 N N . GLU B 1 27 ? -24.012 1.473 1.317 1.00 136.32 27 GLU B N 1
ATOM 1389 C CA . GLU B 1 27 ? -23.124 2.580 0.968 1.00 134.21 27 GLU B CA 1
ATOM 1390 C C . GLU B 1 27 ? -22.396 2.391 -0.371 1.00 133.82 27 GLU B C 1
ATOM 1391 O O . GLU B 1 27 ? -22.422 3.273 -1.231 1.00 131.14 27 GLU B O 1
ATOM 1397 N N . ASP B 1 28 ? -21.743 1.239 -0.525 1.00 135.91 28 ASP B N 1
ATOM 1398 C CA . ASP B 1 28 ? -20.776 0.988 -1.610 1.00 132.72 28 ASP B CA 1
ATOM 1399 C C . ASP B 1 28 ? -21.090 -0.253 -2.435 1.00 127.44 28 ASP B C 1
ATOM 1400 O O . ASP B 1 28 ? -20.409 -0.526 -3.417 1.00 127.75 28 ASP B O 1
ATOM 1405 N N . ARG B 1 29 ? -22.079 -1.028 -2.004 1.00 124.14 29 ARG B N 1
ATOM 1406 C CA . ARG B 1 29 ? -22.635 -2.118 -2.799 1.00 119.32 29 ARG B CA 1
ATOM 1407 C C . ARG B 1 29 ? -23.688 -1.582 -3.773 1.00 112.75 29 ARG B C 1
ATOM 1408 O O . ARG B 1 29 ? -24.305 -2.348 -4.532 1.00 109.55 29 ARG B O 1
ATOM 1416 N N . ARG B 1 30 ? -23.875 -0.259 -3.762 1.00 110.79 30 ARG B N 1
ATOM 1417 C CA . ARG B 1 30 ? -24.558 0.430 -4.857 1.00 103.74 30 ARG B CA 1
ATOM 1418 C C . ARG B 1 30 ? -23.722 0.379 -6.156 1.00 94.96 30 ARG B C 1
ATOM 1419 O O . ARG B 1 30 ? -22.499 0.547 -6.133 1.00 94.34 30 ARG B O 1
ATOM 1427 N N . PRO B 1 31 ? -24.382 0.106 -7.288 1.00 85.42 31 PRO B N 1
ATOM 1428 C CA . PRO B 1 31 ? -23.753 0.165 -8.602 1.00 84.26 31 PRO B CA 1
ATOM 1429 C C . PRO B 1 31 ? -23.144 1.534 -8.870 1.00 86.86 31 PRO B C 1
ATOM 1430 O O . PRO B 1 31 ? -23.831 2.542 -8.734 1.00 86.54 31 PRO B O 1
ATOM 1434 N N . ARG B 1 32 ? -21.865 1.568 -9.225 1.00 90.71 32 ARG B N 1
ATOM 1435 C CA . ARG B 1 32 ? -21.208 2.813 -9.625 1.00 92.60 32 ARG B CA 1
ATOM 1436 C C . ARG B 1 32 ? -21.527 3.084 -11.075 1.00 87.43 32 ARG B C 1
ATOM 1437 O O . ARG B 1 32 ? -21.779 4.221 -11.471 1.00 86.42 32 ARG B O 1
ATOM 1445 N N . LYS B 1 33 ? -21.475 2.024 -11.868 1.00 83.32 33 LYS B N 1
ATOM 1446 C CA . LYS B 1 33 ? -21.669 2.123 -13.292 1.00 79.44 33 LYS B CA 1
ATOM 1447 C C . LYS B 1 33 ? -22.655 1.054 -13.667 1.00 74.34 33 LYS B C 1
ATOM 1448 O O . LYS B 1 33 ? -22.933 0.177 -12.869 1.00 75.74 33 LYS B O 1
ATOM 1454 N N . VAL B 1 34 ? -23.192 1.130 -14.874 1.00 67.89 34 VAL B N 1
ATOM 1455 C CA . VAL B 1 34 ? -24.171 0.163 -15.322 1.00 63.58 34 VAL B CA 1
ATOM 1456 C C . VAL B 1 34 ? -24.239 0.174 -16.843 1.00 63.48 34 VAL B C 1
ATOM 1457 O O . VAL B 1 34 ? -24.187 1.233 -17.472 1.00 65.08 34 VAL B O 1
ATOM 1461 N N . SER B 1 35 ? -24.361 -1.012 -17.430 1.00 60.91 35 SER B N 1
ATOM 1462 C CA . SER B 1 35 ? -24.450 -1.151 -18.864 1.00 56.47 35 SER B CA 1
ATOM 1463 C C . SER B 1 35 ? -25.901 -0.996 -19.290 1.00 52.03 35 SER B C 1
ATOM 1464 O O . SER B 1 35 ? -26.798 -0.897 -18.451 1.00 47.88 35 SER B O 1
ATOM 1467 N N . PRO B 1 36 ? -26.141 -0.970 -20.607 1.00 50.34 36 PRO B N 1
ATOM 1468 C CA . PRO B 1 36 ? -27.514 -1.093 -21.067 1.00 48.11 36 PRO B CA 1
ATOM 1469 C C . PRO B 1 36 ? -28.061 -2.469 -20.733 1.00 47.30 36 PRO B C 1
ATOM 1470 O O . PRO B 1 36 ? -27.296 -3.425 -20.597 1.00 49.27 36 PRO B O 1
ATOM 1474 N N . VAL B 1 37 ? -29.371 -2.554 -20.579 1.00 44.71 37 VAL B N 1
ATOM 1475 C CA . VAL B 1 37 ? -30.028 -3.812 -20.299 1.00 44.98 37 VAL B CA 1
ATOM 1476 C C . VAL B 1 37 ? -30.594 -4.360 -21.611 1.00 47.03 37 VAL B C 1
ATOM 1477 O O . VAL B 1 37 ? -31.408 -3.696 -22.254 1.00 43.14 37 VAL B O 1
ATOM 1481 N N . LYS B 1 38 ? -30.157 -5.560 -22.001 1.00 49.87 38 LYS B N 1
ATOM 1482 C CA . LYS B 1 38 ? -30.675 -6.219 -23.189 1.00 50.82 38 LYS B CA 1
ATOM 1483 C C . LYS B 1 38 ? -31.687 -7.254 -22.758 1.00 48.42 38 LYS B C 1
ATOM 1484 O O . LYS B 1 38 ? -31.364 -8.204 -22.043 1.00 50.77 38 LYS B O 1
ATOM 1490 N N . VAL B 1 39 ? -32.925 -7.024 -23.170 1.00 44.93 39 VAL B N 1
ATOM 1491 C CA . VAL B 1 39 ? -34.037 -7.908 -22.870 1.00 45.23 39 VAL B CA 1
ATOM 1492 C C . VAL B 1 39 ? -34.370 -8.707 -24.127 1.00 45.98 39 VAL B C 1
ATOM 1493 O O . VAL B 1 39 ? -34.603 -8.122 -25.191 1.00 46.50 39 VAL B O 1
ATOM 1497 N N . THR B 1 40 ? -34.343 -10.036 -24.008 1.00 46.17 40 THR B N 1
ATOM 1498 C CA . THR B 1 40 ? -34.590 -10.932 -25.131 1.00 45.72 40 THR B CA 1
ATOM 1499 C C . THR B 1 40 ? -35.696 -11.904 -24.760 1.00 44.30 40 THR B C 1
ATOM 1500 O O . THR B 1 40 ? -35.770 -12.341 -23.626 1.00 44.61 40 THR B O 1
ATOM 1504 N N . ALA B 1 41 ? -36.551 -12.221 -25.727 1.00 44.72 41 ALA B N 1
ATOM 1505 C CA . ALA B 1 41 ? -37.629 -13.184 -25.553 1.00 46.35 41 ALA B CA 1
ATOM 1506 C C . ALA B 1 41 ? -37.101 -14.599 -25.772 1.00 50.80 41 ALA B C 1
ATOM 1507 O O . ALA B 1 41 ? -36.182 -14.812 -26.561 1.00 53.00 41 ALA B O 1
ATOM 1509 N N . LEU B 1 42 ? -37.681 -15.559 -25.062 1.00 53.95 42 LEU B N 1
ATOM 1510 C CA . LEU B 1 42 ? -37.248 -16.954 -25.133 1.00 57.15 42 LEU B CA 1
ATOM 1511 C C . LEU B 1 42 ? -38.384 -17.881 -25.554 1.00 60.42 42 LEU B C 1
ATOM 1512 O O . LEU B 1 42 ? -38.318 -19.088 -25.337 1.00 63.80 42 LEU B O 1
ATOM 1517 N N . GLY B 1 43 ? -39.422 -17.326 -26.167 1.00 60.72 43 GLY B N 1
ATOM 1518 C CA . GLY B 1 43 ? -40.583 -18.117 -26.516 1.00 62.96 43 GLY B CA 1
ATOM 1519 C C . GLY B 1 43 ? -41.459 -18.405 -25.308 1.00 64.78 43 GLY B C 1
ATOM 1520 O O . GLY B 1 43 ? -40.984 -18.474 -24.167 1.00 62.92 43 GLY B O 1
ATOM 1521 N N . GLY B 1 44 ? -42.751 -18.584 -25.572 1.00 67.93 44 GLY B N 1
ATOM 1522 C CA . GLY B 1 44 ? -43.748 -18.771 -24.528 1.00 69.94 44 GLY B CA 1
ATOM 1523 C C . GLY B 1 44 ? -43.964 -17.525 -23.692 1.00 69.10 44 GLY B C 1
ATOM 1524 O O . GLY B 1 44 ? -44.482 -17.619 -22.582 1.00 72.45 44 GLY B O 1
ATOM 1525 N N . GLY B 1 45 ? -43.562 -16.361 -24.214 1.00 65.91 45 GLY B N 1
ATOM 1526 C CA . GLY B 1 45 ? -43.654 -15.088 -23.484 1.00 63.88 45 GLY B CA 1
ATOM 1527 C C . GLY B 1 45 ? -42.538 -14.797 -22.481 1.00 61.18 45 GLY B C 1
ATOM 1528 O O . GLY B 1 45 ? -42.376 -13.647 -22.046 1.00 61.61 45 GLY B O 1
ATOM 1529 N N . ASN B 1 46 ? -41.774 -15.829 -22.116 1.00 59.16 46 ASN B N 1
ATOM 1530 C CA . ASN B 1 46 ? -40.704 -15.698 -21.138 1.00 56.61 46 ASN B CA 1
ATOM 1531 C C . ASN B 1 46 ? -39.573 -14.841 -21.656 1.00 52.57 46 ASN B C 1
ATOM 1532 O O . ASN B 1 46 ? -39.260 -14.862 -22.850 1.00 52.37 46 ASN B O 1
ATOM 1537 N N . LEU B 1 47 ? -38.962 -14.094 -20.739 1.00 49.25 47 LEU B N 1
ATOM 1538 C CA . LEU B 1 47 ? -37.941 -13.134 -21.096 1.00 45.74 47 LEU B CA 1
ATOM 1539 C C . LEU B 1 47 ? -36.667 -13.368 -20.338 1.00 44.65 47 LEU B C 1
ATOM 1540 O O . LEU B 1 47 ? -36.599 -14.157 -19.413 1.00 44.87 47 LEU B O 1
ATOM 1545 N N . GLU B 1 48 ? -35.650 -12.644 -20.753 1.00 45.35 48 GLU B N 1
ATOM 1546 C CA . GLU B 1 48 ? -34.372 -12.681 -20.110 1.00 48.50 48 GLU B CA 1
ATOM 1547 C C . GLU B 1 48 ? -33.760 -11.296 -20.220 1.00 48.78 48 GLU B C 1
ATOM 1548 O O . GLU B 1 48 ? -33.743 -10.710 -21.312 1.00 49.96 48 GLU B O 1
ATOM 1554 N N . ALA B 1 49 ? -33.263 -10.776 -19.103 1.00 47.78 49 ALA B N 1
ATOM 1555 C CA . ALA B 1 49 ? -32.579 -9.494 -19.089 1.00 46.94 49 ALA B CA 1
ATOM 1556 C C . ALA B 1 49 ? -31.118 -9.730 -18.772 1.00 48.23 49 ALA B C 1
ATOM 1557 O O . ALA B 1 49 ? -30.796 -10.504 -17.878 1.00 50.79 49 ALA B O 1
ATOM 1559 N N . THR B 1 50 ? -30.238 -9.073 -19.516 1.00 46.90 50 THR B N 1
ATOM 1560 C CA . THR B 1 50 ? -28.812 -9.223 -19.339 1.00 48.16 50 THR B CA 1
ATOM 1561 C C . THR B 1 50 ? -28.189 -7.849 -19.206 1.00 48.29 50 THR B C 1
ATOM 1562 O O . THR B 1 50 ? -28.486 -6.948 -19.979 1.00 46.18 50 THR B O 1
ATOM 1566 N N . PHE B 1 51 ? -27.295 -7.702 -18.243 1.00 51.96 51 PHE B N 1
ATOM 1567 C CA . PHE B 1 51 ? -26.604 -6.435 -18.030 1.00 53.18 51 PHE B CA 1
ATOM 1568 C C . PHE B 1 51 ? -25.413 -6.647 -17.137 1.00 55.27 51 PHE B C 1
ATOM 1569 O O . PHE B 1 51 ? -25.254 -7.718 -16.544 1.00 56.69 51 PHE B O 1
ATOM 1577 N N . THR B 1 52 ? -24.585 -5.616 -17.048 1.00 56.27 52 THR B N 1
ATOM 1578 C CA . THR B 1 52 ? -23.448 -5.622 -16.151 1.00 61.18 52 THR B CA 1
ATOM 1579 C C . THR B 1 52 ? -23.428 -4.327 -15.371 1.00 61.69 52 THR B C 1
ATOM 1580 O O . THR B 1 52 ? -24.049 -3.343 -15.765 1.00 59.66 52 THR B O 1
ATOM 1584 N N . PHE B 1 53 ? -22.735 -4.337 -14.244 1.00 66.26 53 PHE B N 1
ATOM 1585 C CA . PHE B 1 53 ? -22.547 -3.123 -13.468 1.00 66.80 53 PHE B CA 1
ATOM 1586 C C . PHE B 1 53 ? -21.318 -3.252 -12.620 1.00 71.09 53 PHE B C 1
ATOM 1587 O O . PHE B 1 53 ? -20.861 -4.359 -12.353 1.00 74.65 53 PHE B O 1
ATOM 1595 N N . MET B 1 54 ? -20.774 -2.117 -12.208 1.00 74.59 54 MET B N 1
ATOM 1596 C CA . MET B 1 54 ? -19.596 -2.130 -11.356 1.00 81.61 54 MET B CA 1
ATOM 1597 C C . MET B 1 54 ? -20.004 -1.846 -9.920 1.00 83.33 54 MET B C 1
ATOM 1598 O O . MET B 1 54 ? -20.738 -0.901 -9.640 1.00 80.69 54 MET B O 1
ATOM 1603 N N . ARG B 1 55 ? -19.553 -2.704 -9.017 1.00 89.31 55 ARG B N 1
ATOM 1604 C CA . ARG B 1 55 ? -19.791 -2.542 -7.598 1.00 94.48 55 ARG B CA 1
ATOM 1605 C C . ARG B 1 55 ? -18.407 -2.444 -6.986 1.00 101.87 55 ARG B C 1
ATOM 1606 O O . ARG B 1 55 ? -17.716 -3.451 -6.834 1.00 104.21 55 ARG B O 1
ATOM 1614 N N . GLU B 1 56 ? -17.999 -1.212 -6.684 1.00 106.89 56 GLU B N 1
ATOM 1615 C CA . GLU B 1 56 ? -16.617 -0.901 -6.314 1.00 113.61 56 GLU B CA 1
ATOM 1616 C C . GLU B 1 56 ? -15.718 -1.221 -7.524 1.00 114.70 56 GLU B C 1
ATOM 1617 O O . GLU B 1 56 ? -16.018 -0.772 -8.632 1.00 114.58 56 GLU B O 1
ATOM 1623 N N . ASP B 1 57 ? -14.641 -1.983 -7.343 1.00 119.12 57 ASP B N 1
ATOM 1624 C CA . ASP B 1 57 ? -13.778 -2.346 -8.469 1.00 120.70 57 ASP B CA 1
ATOM 1625 C C . ASP B 1 57 ? -14.226 -3.633 -9.173 1.00 119.12 57 ASP B C 1
ATOM 1626 O O . ASP B 1 57 ? -13.554 -4.092 -10.093 1.00 120.10 57 ASP B O 1
ATOM 1631 N N . ARG B 1 58 ? -15.368 -4.193 -8.775 1.00 116.64 58 ARG B N 1
ATOM 1632 C CA . ARG B 1 58 ? -15.803 -5.503 -9.269 1.00 113.62 58 ARG B CA 1
ATOM 1633 C C . ARG B 1 58 ? -16.835 -5.360 -10.380 1.00 103.60 58 ARG B C 1
ATOM 1634 O O . ARG B 1 58 ? -17.868 -4.713 -10.183 1.00 99.87 58 ARG B O 1
ATOM 1642 N N . CYS B 1 59 ? -16.557 -5.967 -11.537 1.00 99.12 59 CYS B N 1
ATOM 1643 C CA . CYS B 1 59 ? -17.547 -6.078 -12.616 1.00 91.10 59 CYS B CA 1
ATOM 1644 C C . CYS B 1 59 ? -18.491 -7.228 -12.349 1.00 86.71 59 CYS B C 1
ATOM 1645 O O . CYS B 1 59 ? -18.048 -8.367 -12.218 1.00 89.90 59 CYS B O 1
ATOM 1648 N N . ILE B 1 60 ? -19.788 -6.949 -12.289 1.00 80.57 60 ILE B N 1
ATOM 1649 C CA . ILE B 1 60 ? -20.756 -8.001 -12.005 1.00 80.11 60 ILE B CA 1
ATOM 1650 C C . ILE B 1 60 ? -21.707 -8.197 -13.181 1.00 75.56 60 ILE B C 1
ATOM 1651 O O . ILE B 1 60 ? -22.293 -7.245 -13.689 1.00 73.81 60 ILE B O 1
ATOM 1656 N N . GLN B 1 61 ? -21.846 -9.454 -13.595 1.00 76.24 61 GLN B N 1
ATOM 1657 C CA . GLN B 1 61 ? -22.680 -9.826 -14.731 1.00 73.18 61 GLN B CA 1
ATOM 1658 C C . GLN B 1 61 ? -23.944 -10.482 -14.222 1.00 71.75 61 GLN B C 1
ATOM 1659 O O . GLN B 1 61 ? -23.910 -11.275 -13.280 1.00 76.08 61 GLN B O 1
ATOM 1665 N N . LYS B 1 62 ? -25.057 -10.123 -14.834 1.00 67.89 62 LYS B N 1
ATOM 1666 C CA . LYS B 1 62 ? -26.357 -10.639 -14.451 1.00 68.17 62 LYS B CA 1
ATOM 1667 C C . LYS B 1 62 ? -27.082 -11.107 -15.691 1.00 66.02 62 LYS B C 1
ATOM 1668 O O . LYS B 1 62 ? -26.875 -10.568 -16.781 1.00 62.26 62 LYS B O 1
ATOM 1674 N N . LYS B 1 63 ? -27.950 -12.095 -15.499 1.00 66.97 63 LYS B N 1
ATOM 1675 C CA . LYS B 1 63 ? -28.715 -12.692 -16.575 1.00 64.65 63 LYS B CA 1
ATOM 1676 C C . LYS B 1 63 ? -29.937 -13.307 -15.933 1.00 63.76 63 LYS B C 1
ATOM 1677 O O . LYS B 1 63 ? -29.855 -14.336 -15.283 1.00 69.56 63 LYS B O 1
ATOM 1683 N N . ILE B 1 64 ? -31.068 -12.644 -16.085 1.00 61.10 64 ILE B N 1
ATOM 1684 C CA . ILE B 1 64 ? -32.235 -12.945 -15.288 1.00 61.75 64 ILE B CA 1
ATOM 1685 C C . ILE B 1 64 ? -33.390 -13.466 -16.128 1.00 55.17 64 ILE B C 1
ATOM 1686 O O . ILE B 1 64 ? -33.892 -12.765 -16.985 1.00 50.84 64 ILE B O 1
ATOM 1691 N N . LEU B 1 65 ? -33.806 -14.693 -15.845 1.00 55.50 65 LEU B N 1
ATOM 1692 C CA . LEU B 1 65 ? -34.998 -15.281 -16.421 1.00 54.86 65 LEU B CA 1
ATOM 1693 C C . LEU B 1 65 ? -36.230 -14.665 -15.781 1.00 55.09 65 LEU B C 1
ATOM 1694 O O . LEU B 1 65 ? -36.394 -14.706 -14.572 1.00 59.83 65 LEU B O 1
ATOM 1699 N N . MET B 1 66 ? -37.089 -14.098 -16.611 1.00 54.79 66 MET B N 1
ATOM 1700 C CA . MET B 1 66 ? -38.343 -13.492 -16.188 1.00 55.98 66 MET B CA 1
ATOM 1701 C C . MET B 1 66 ? -39.519 -14.241 -16.815 1.00 55.69 66 MET B C 1
ATOM 1702 O O . MET B 1 66 ? -39.732 -14.161 -18.032 1.00 51.70 66 MET B O 1
ATOM 1707 N N . ARG B 1 67 ? -40.295 -14.950 -16.004 1.00 59.06 67 ARG B N 1
ATOM 1708 C CA . ARG B 1 67 ? -41.368 -15.772 -16.550 1.00 64.07 67 ARG B CA 1
ATOM 1709 C C . ARG B 1 67 ? -42.679 -15.009 -16.724 1.00 64.78 67 ARG B C 1
ATOM 1710 O O . ARG B 1 67 ? -42.997 -14.114 -15.956 1.00 67.25 67 ARG B O 1
ATOM 1718 N N . LYS B 1 68 ? -43.426 -15.382 -17.755 1.00 66.24 68 LYS B N 1
ATOM 1719 C CA . LYS B 1 68 ? -44.733 -14.800 -18.073 1.00 68.60 68 LYS B CA 1
ATOM 1720 C C . LYS B 1 68 ? -45.681 -14.953 -16.899 1.00 69.84 68 LYS B C 1
ATOM 1721 O O . LYS B 1 68 ? -45.492 -15.838 -16.062 1.00 74.86 68 LYS B O 1
ATOM 1727 N N . THR B 1 69 ? -46.677 -14.071 -16.821 1.00 69.62 69 THR B N 1
ATOM 1728 C CA . THR B 1 69 ? -47.838 -14.265 -15.939 1.00 72.47 69 THR B CA 1
ATOM 1729 C C . THR B 1 69 ? -49.105 -13.877 -16.688 1.00 73.18 69 THR B C 1
ATOM 1730 O O . THR B 1 69 ? -49.041 -13.419 -17.828 1.00 70.55 69 THR B O 1
ATOM 1734 N N . GLU B 1 70 ? -50.255 -14.038 -16.035 1.00 77.39 70 GLU B N 1
ATOM 1735 C CA . GLU B 1 70 ? -51.541 -13.702 -16.648 1.00 78.68 70 GLU B CA 1
ATOM 1736 C C . GLU B 1 70 ? -51.783 -12.197 -16.770 1.00 76.74 70 GLU B C 1
ATOM 1737 O O . GLU B 1 70 ? -52.747 -11.789 -17.406 1.00 77.65 70 GLU B O 1
ATOM 1743 N N . GLU B 1 71 ? -50.928 -11.376 -16.159 1.00 74.81 71 GLU B N 1
ATOM 1744 C CA . GLU B 1 71 ? -51.026 -9.929 -16.307 1.00 74.93 71 GLU B CA 1
ATOM 1745 C C . GLU B 1 71 ? -49.884 -9.375 -17.136 1.00 70.21 71 GLU B C 1
ATOM 1746 O O . GLU B 1 71 ? -48.718 -9.678 -16.865 1.00 67.34 71 GLU B O 1
ATOM 1752 N N . PRO B 1 72 ? -50.209 -8.5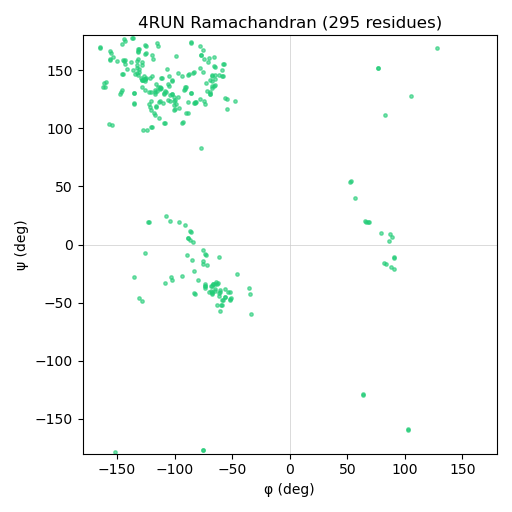53 -18.151 1.00 70.31 72 PRO B N 1
ATOM 1753 C CA . PRO B 1 72 ? -49.144 -7.941 -18.951 1.00 65.75 72 PRO B CA 1
ATOM 1754 C C . PRO B 1 72 ? -48.398 -6.920 -18.110 1.00 63.05 72 PRO B C 1
ATOM 1755 O O . PRO B 1 72 ? -49.003 -6.230 -17.297 1.00 64.88 72 PRO B O 1
ATOM 1759 N N . GLY B 1 73 ? -47.087 -6.860 -18.272 1.00 60.47 73 GLY B N 1
ATOM 1760 C CA . GLY B 1 73 ? -46.247 -6.006 -17.431 1.00 60.69 73 GLY B CA 1
ATOM 1761 C C . GLY B 1 73 ? -45.712 -6.676 -16.174 1.00 60.87 73 GLY B C 1
ATOM 1762 O O . GLY B 1 73 ? -44.710 -6.222 -15.610 1.00 60.18 73 GLY B O 1
ATOM 1763 N N . LYS B 1 74 ? -46.369 -7.751 -15.740 1.00 60.75 74 LYS B N 1
ATOM 1764 C CA . LYS B 1 74 ? -45.984 -8.475 -14.532 1.00 61.24 74 LYS B CA 1
ATOM 1765 C C . LYS B 1 74 ? -45.261 -9.790 -14.863 1.00 60.82 74 LYS B C 1
ATOM 1766 O O . LYS B 1 74 ? -45.761 -10.613 -15.642 1.00 61.41 74 LYS B O 1
ATOM 1772 N N . PHE B 1 75 ? -44.092 -9.976 -14.252 1.00 58.87 75 PHE B N 1
ATOM 1773 C CA . PHE B 1 75 ? -43.287 -11.179 -14.430 1.00 58.07 75 PHE B CA 1
ATOM 1774 C C . PHE B 1 75 ? -42.840 -11.734 -13.105 1.00 59.11 75 PHE B C 1
ATOM 1775 O O . PHE B 1 75 ? -42.942 -11.066 -12.087 1.00 60.78 75 PHE B O 1
ATOM 1783 N N . SER B 1 76 ? -42.319 -12.952 -13.135 1.00 60.43 76 SER B N 1
ATOM 1784 C CA . SER B 1 76 ? -41.793 -13.605 -11.938 1.00 64.35 76 SER B CA 1
ATOM 1785 C C . SER B 1 76 ? -40.416 -14.210 -12.210 1.00 65.49 76 SER B C 1
ATOM 1786 O O . SER B 1 76 ? -40.082 -14.515 -13.353 1.00 63.90 76 SER B O 1
ATOM 1789 N N . ALA B 1 77 ? -39.615 -14.352 -11.159 1.00 70.72 77 ALA B N 1
ATOM 1790 C CA . ALA B 1 77 ? -38.272 -14.905 -11.270 1.00 73.91 77 ALA B CA 1
ATOM 1791 C C . ALA B 1 77 ? -37.935 -15.715 -10.032 1.00 81.34 77 ALA B C 1
ATOM 1792 O O . ALA B 1 77 ? -38.558 -15.545 -8.988 1.00 88.48 77 ALA B O 1
ATOM 1794 N N . TYR B 1 78 ? -36.957 -16.609 -10.162 1.00 86.36 78 TYR B N 1
ATOM 1795 C CA . TYR B 1 78 ? -36.541 -17.518 -9.071 1.00 90.42 78 TYR B CA 1
ATOM 1796 C C . TYR B 1 78 ? -37.730 -18.288 -8.495 1.00 92.63 78 TYR B C 1
ATOM 1797 O O . TYR B 1 78 ? -37.982 -18.244 -7.304 1.00 95.83 78 TYR B O 1
ATOM 1806 N N . GLY B 1 79 ? -38.473 -18.967 -9.362 1.00 93.48 79 GLY B N 1
ATOM 1807 C CA . GLY B 1 79 ? -39.614 -19.787 -8.947 1.00 94.40 79 GLY B CA 1
ATOM 1808 C C . GLY B 1 79 ? -40.788 -19.027 -8.350 1.00 94.47 79 GLY B C 1
ATOM 1809 O O . GLY B 1 79 ? -41.612 -19.614 -7.664 1.00 97.38 79 GLY B O 1
ATOM 1810 N N . GLY B 1 80 ? -40.887 -17.728 -8.621 1.00 93.02 80 GLY B N 1
ATOM 1811 C CA . GLY B 1 80 ? -41.944 -16.904 -8.032 1.00 94.86 80 GLY B CA 1
ATOM 1812 C C . GLY B 1 80 ? -41.577 -16.330 -6.672 1.00 99.50 80 GLY B C 1
ATOM 1813 O O . GLY B 1 80 ? -42.417 -15.755 -5.988 1.00 100.39 80 GLY B O 1
ATOM 1814 N N . ARG B 1 81 ? -40.316 -16.484 -6.283 1.00 102.24 81 ARG B N 1
ATOM 1815 C CA . ARG B 1 81 ? -39.764 -15.802 -5.116 1.00 104.79 81 ARG B CA 1
ATOM 1816 C C . ARG B 1 81 ? -39.838 -14.279 -5.327 1.00 99.86 81 ARG B C 1
ATOM 1817 O O . ARG B 1 81 ? -40.195 -13.538 -4.415 1.00 100.42 81 ARG B O 1
ATOM 1825 N N . LYS B 1 82 ? -39.512 -13.841 -6.547 1.00 92.30 82 LYS B N 1
ATOM 1826 C CA . LYS B 1 82 ? -39.434 -12.427 -6.924 1.00 87.41 82 LYS B CA 1
ATOM 1827 C C . LYS B 1 82 ? -40.500 -12.107 -7.980 1.00 81.93 82 LYS B C 1
ATO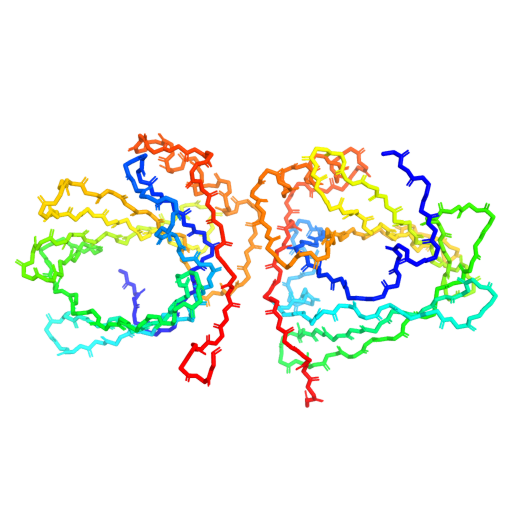M 1828 O O . LYS B 1 82 ? -40.651 -12.844 -8.951 1.00 82.33 82 LYS B O 1
ATOM 1834 N N . LEU B 1 83 ? -41.243 -11.019 -7.780 1.00 77.59 83 LEU B N 1
ATOM 1835 C CA . LEU B 1 83 ? -42.188 -10.514 -8.778 1.00 71.80 83 LEU B CA 1
ATOM 1836 C C . LEU B 1 83 ? -41.676 -9.195 -9.325 1.00 67.80 83 LEU B C 1
ATOM 1837 O O . LEU B 1 83 ? -41.094 -8.394 -8.596 1.00 65.94 83 LEU B O 1
ATOM 1842 N N . ILE B 1 84 ? -41.907 -8.987 -10.622 1.00 65.68 84 ILE B N 1
ATOM 1843 C CA . ILE B 1 84 ? -41.297 -7.905 -11.378 1.00 61.46 84 ILE B CA 1
ATOM 1844 C C . ILE B 1 84 ? -42.350 -7.231 -12.235 1.00 59.73 84 ILE B C 1
ATOM 1845 O O . ILE B 1 84 ? -42.973 -7.871 -13.080 1.00 60.45 84 ILE B O 1
ATOM 1850 N N . TYR B 1 85 ? -42.531 -5.932 -12.020 1.00 59.10 85 TYR B N 1
ATOM 1851 C CA . TYR B 1 85 ? -43.535 -5.146 -12.718 1.00 57.20 85 TYR B CA 1
ATOM 1852 C C . TYR B 1 85 ? -42.845 -4.098 -13.556 1.00 55.22 85 TYR B C 1
ATOM 1853 O O . TYR B 1 85 ? -41.891 -3.469 -13.105 1.00 53.09 85 TYR B O 1
ATOM 1862 N N . LEU B 1 86 ? -43.347 -3.907 -14.771 1.00 56.27 86 LEU B N 1
ATOM 1863 C CA . LEU B 1 86 ? -42.945 -2.792 -15.599 1.00 56.12 86 LEU B CA 1
ATOM 1864 C C . LEU B 1 86 ? -44.174 -1.902 -15.734 1.00 57.53 86 LEU B C 1
ATOM 1865 O O . LEU B 1 86 ? -45.236 -2.375 -16.124 1.00 58.44 86 LEU B O 1
ATOM 1870 N N . GLN B 1 87 ? -44.035 -0.638 -15.336 1.00 59.12 87 GLN B N 1
ATOM 1871 C CA . GLN B 1 87 ? -45.143 0.320 -15.331 1.00 62.95 87 GLN B CA 1
ATOM 1872 C C . GLN B 1 87 ? -44.713 1.583 -16.037 1.00 61.12 87 GLN B C 1
ATOM 1873 O O . GLN B 1 87 ? -43.560 2.015 -15.906 1.00 58.28 87 GLN B O 1
ATOM 1879 N N . GLU B 1 88 ? -45.648 2.186 -16.764 1.00 59.09 88 GLU B N 1
ATOM 1880 C CA . GLU B 1 88 ? -45.404 3.473 -17.389 1.00 55.16 88 GLU B CA 1
ATOM 1881 C C . GLU B 1 88 ? -45.237 4.487 -16.290 1.00 54.55 88 GLU B C 1
ATOM 1882 O O . GLU B 1 88 ? -46.009 4.490 -15.341 1.00 57.21 88 GLU B O 1
ATOM 1888 N N . LEU B 1 89 ? -44.245 5.355 -16.426 1.00 51.94 89 LEU B N 1
ATOM 1889 C CA . LEU B 1 89 ? -44.095 6.469 -15.508 1.00 53.47 89 LEU B CA 1
ATOM 1890 C C . LEU B 1 89 ? -44.825 7.678 -16.087 1.00 55.73 89 LEU B C 1
ATOM 1891 O O . LEU B 1 89 ? -44.340 8.272 -17.063 1.00 55.15 89 LEU B O 1
ATOM 1896 N N . PRO B 1 90 ? -46.005 8.028 -15.516 1.00 57.19 90 PRO B N 1
ATOM 1897 C CA . PRO B 1 90 ? -46.808 9.112 -16.089 1.00 57.63 90 PRO B CA 1
ATOM 1898 C C . PRO B 1 90 ? -46.076 10.435 -16.065 1.00 56.67 90 PRO B C 1
ATOM 1899 O O . PRO B 1 90 ? -45.293 10.691 -15.148 1.00 57.36 90 PRO B O 1
ATOM 1903 N N . GLY B 1 91 ? -46.317 11.259 -17.083 1.00 54.86 91 GLY B N 1
ATOM 1904 C CA . GLY B 1 91 ? -45.658 12.555 -17.186 1.00 53.35 91 GLY B CA 1
ATOM 1905 C C . GLY B 1 91 ? -44.237 12.455 -17.708 1.00 50.00 91 GLY B C 1
ATOM 1906 O O . GLY B 1 91 ? -43.503 13.436 -17.681 1.00 49.06 91 GLY B O 1
ATOM 1907 N N . THR B 1 92 ? -43.852 11.269 -18.188 1.00 46.93 92 THR B N 1
ATOM 1908 C CA . THR B 1 92 ? -42.521 11.030 -18.720 1.00 44.53 92 THR B CA 1
ATOM 1909 C C . THR B 1 92 ? -42.655 10.033 -19.870 1.00 44.62 92 THR B C 1
ATOM 1910 O O . THR B 1 92 ? -43.740 9.500 -20.085 1.00 45.10 92 THR B O 1
ATOM 1914 N N . ASP B 1 93 ? -41.573 9.781 -20.602 1.00 44.19 93 ASP B N 1
ATOM 1915 C CA . ASP B 1 93 ? -41.587 8.772 -21.668 1.00 46.52 93 ASP B CA 1
ATOM 1916 C C . ASP B 1 93 ? -40.859 7.483 -21.230 1.00 47.66 93 ASP B C 1
ATOM 1917 O O . ASP B 1 93 ? -40.460 6.662 -22.061 1.00 45.02 93 ASP B O 1
ATOM 1922 N N . ASP B 1 94 ? -40.725 7.321 -19.912 1.00 48.03 94 ASP B N 1
ATOM 1923 C CA . ASP B 1 94 ? -39.954 6.259 -19.292 1.00 46.50 94 ASP B CA 1
ATOM 1924 C C . ASP B 1 94 ? -40.886 5.352 -18.504 1.00 46.51 94 ASP B C 1
ATOM 1925 O O . ASP B 1 94 ? -42.080 5.632 -18.356 1.00 45.59 94 ASP B O 1
ATOM 1930 N N . TYR B 1 95 ? -40.314 4.266 -18.000 1.00 45.37 95 TYR B N 1
ATOM 1931 C CA . TYR B 1 95 ? -41.037 3.258 -17.258 1.00 47.00 95 TYR B CA 1
ATOM 1932 C C . TYR B 1 95 ? -40.348 3.074 -15.933 1.00 47.41 95 TYR B C 1
ATOM 1933 O O . TYR B 1 95 ? -39.201 3.493 -15.753 1.00 44.75 95 TYR B O 1
ATOM 1942 N N . VAL B 1 96 ? -41.059 2.443 -15.010 1.00 50.77 96 VAL B N 1
ATOM 1943 C CA . VAL B 1 96 ? -40.491 2.038 -13.740 1.00 56.08 96 VAL B CA 1
ATOM 1944 C C . VAL B 1 96 ? -40.437 0.520 -13.681 1.00 58.69 96 VAL B C 1
ATOM 1945 O O . VAL B 1 96 ? -41.402 -0.159 -14.011 1.00 59.67 96 VAL B O 1
ATOM 1949 N N . PHE B 1 97 ? -39.301 0.006 -13.238 1.00 62.14 97 PHE B N 1
ATOM 1950 C CA . PHE B 1 97 ? -39.090 -1.416 -13.070 1.00 64.97 97 PHE B CA 1
ATOM 1951 C C . PHE B 1 97 ? -39.076 -1.657 -11.577 1.00 68.94 97 PHE B C 1
ATOM 1952 O O . PHE B 1 97 ? -38.112 -1.314 -10.894 1.00 71.11 97 PHE B O 1
ATOM 1960 N N . TYR B 1 98 ? -40.172 -2.213 -11.074 1.00 72.03 98 TYR B N 1
ATOM 1961 C CA . TYR B 1 98 ? -40.389 -2.390 -9.654 1.00 74.75 98 TYR B CA 1
ATOM 1962 C C . TYR B 1 98 ? -40.259 -3.883 -9.381 1.00 73.86 98 TYR B C 1
ATOM 1963 O O . TYR B 1 98 ? -40.846 -4.692 -10.080 1.00 71.66 98 TYR B O 1
ATOM 1972 N N . SER B 1 99 ? -39.500 -4.259 -8.365 1.00 78.52 99 SER B N 1
ATOM 1973 C CA . SER B 1 99 ? -39.421 -5.672 -7.976 1.00 81.78 99 SER B CA 1
ATOM 1974 C C . SER B 1 99 ? -39.749 -5.910 -6.498 1.00 87.05 99 SER B C 1
ATOM 1975 O O . SER B 1 99 ? -39.374 -5.109 -5.636 1.00 86.84 99 SER B O 1
ATOM 1978 N N . LYS B 1 100 ? -40.465 -7.006 -6.231 1.00 91.67 100 LYS B N 1
ATOM 1979 C CA . LYS B 1 100 ? -40.738 -7.477 -4.880 1.00 97.88 100 LYS B CA 1
ATOM 1980 C C . LYS B 1 100 ? -40.222 -8.897 -4.705 1.00 100.65 100 LYS B C 1
ATOM 1981 O O . LYS B 1 100 ? -40.648 -9.782 -5.433 1.00 96.45 100 LYS B O 1
ATOM 1987 N N . ASP B 1 101 ? -39.316 -9.117 -3.752 1.00 108.13 101 ASP B N 1
ATOM 1988 C CA . ASP B 1 101 ? -38.940 -10.484 -3.360 1.00 115.17 101 ASP B CA 1
ATOM 1989 C C . ASP B 1 101 ? -39.782 -10.827 -2.148 1.00 123.32 101 ASP B C 1
ATOM 1990 O O . ASP B 1 101 ? -39.639 -10.175 -1.119 1.00 129.09 101 ASP B O 1
ATOM 1995 N N . GLN B 1 102 ? -40.639 -11.846 -2.282 1.00 127.96 102 GLN B N 1
ATOM 1996 C CA . GLN B 1 102 ? -41.789 -12.049 -1.385 1.00 135.06 102 GLN B CA 1
ATOM 1997 C C . GLN B 1 102 ? -42.008 -13.443 -0.776 1.00 142.99 102 GLN B C 1
ATOM 1998 O O . GLN B 1 102 ? -42.341 -13.527 0.403 1.00 149.51 102 GLN B O 1
ATOM 2004 N N . ARG B 1 103 ? -41.916 -14.517 -1.566 1.00 144.45 103 ARG B N 1
ATOM 2005 C CA . ARG B 1 103 ? -42.150 -15.887 -1.033 1.00 151.29 103 ARG B CA 1
ATOM 2006 C C . ARG B 1 103 ? -41.002 -16.391 -0.168 1.00 156.03 103 ARG B C 1
ATOM 2007 O O . ARG B 1 103 ? -41.208 -17.167 0.781 1.00 160.04 103 ARG B O 1
ATOM 2015 N N . ARG B 1 104 ? -39.790 -15.987 -0.540 1.00 152.68 104 ARG B N 1
ATOM 2016 C CA . ARG B 1 104 ? -38.631 -16.087 0.349 1.00 154.70 104 ARG B CA 1
ATOM 2017 C C . ARG B 1 104 ? -39.038 -15.829 1.813 1.00 158.55 104 ARG B C 1
ATOM 2018 O O . ARG B 1 104 ? -38.549 -16.494 2.718 1.00 157.80 104 ARG B O 1
ATOM 2026 N N . GLY B 1 105 ? -39.965 -14.892 2.023 1.00 161.04 105 GLY B N 1
ATOM 2027 C CA . GLY B 1 105 ? -40.384 -14.482 3.358 1.00 168.43 105 GLY B CA 1
ATOM 2028 C C . GLY B 1 105 ? -39.770 -13.123 3.613 1.00 170.10 105 GLY B C 1
ATOM 2029 O O . GLY B 1 105 ? -38.568 -12.965 3.433 1.00 174.07 105 GLY B O 1
ATOM 2030 N N . GLY B 1 106 ? -40.561 -12.128 4.006 1.00 168.97 106 GLY B N 1
ATOM 2031 C CA . GLY B 1 106 ? -39.987 -10.800 4.264 1.00 164.88 106 GLY B CA 1
ATOM 2032 C C . GLY B 1 106 ? -39.842 -10.027 2.967 1.00 156.98 106 GLY B C 1
ATOM 2033 O O . GLY B 1 106 ? -38.997 -10.357 2.148 1.00 149.16 106 GLY B O 1
ATOM 2034 N N . LEU B 1 107 ? -40.638 -8.975 2.795 1.00 157.59 107 LEU B N 1
ATOM 2035 C CA . LEU B 1 107 ? -40.795 -8.314 1.495 1.00 151.54 107 LEU B CA 1
ATOM 2036 C C . LEU B 1 107 ? -39.589 -7.394 1.198 1.00 146.79 107 LEU B C 1
ATOM 2037 O O . LEU B 1 107 ? -39.242 -6.549 2.017 1.00 147.90 107 LEU B O 1
ATOM 2042 N N . ARG B 1 108 ? -38.930 -7.593 0.052 1.00 140.75 108 ARG B N 1
ATOM 2043 C CA . ARG B 1 108 ? -37.734 -6.821 -0.323 1.00 135.52 108 ARG B CA 1
ATOM 2044 C C . ARG B 1 108 ? -37.989 -6.088 -1.637 1.00 130.40 108 ARG B C 1
ATOM 2045 O O . ARG B 1 108 ? -38.170 -6.723 -2.678 1.00 127.62 108 ARG B O 1
ATOM 2053 N N . TYR B 1 109 ? -37.975 -4.755 -1.571 1.00 129.68 109 TYR B N 1
ATOM 2054 C CA . TYR B 1 109 ? -38.393 -3.879 -2.674 1.00 121.71 109 TYR B CA 1
ATOM 2055 C C . TYR B 1 109 ? -37.217 -3.188 -3.369 1.00 111.02 109 TYR B C 1
ATOM 2056 O O . TYR B 1 109 ? -36.204 -2.887 -2.758 1.00 112.46 109 TYR B O 1
ATOM 2065 N N . MET B 1 110 ? -37.382 -2.896 -4.647 1.00 104.49 110 MET B N 1
ATOM 2066 C CA . MET B 1 110 ? -36.341 -2.234 -5.430 1.00 102.25 110 MET B CA 1
ATOM 2067 C C . MET B 1 110 ? -36.964 -1.638 -6.686 1.00 90.23 110 MET B C 1
ATOM 2068 O O . MET B 1 110 ? -37.772 -2.284 -7.350 1.00 91.89 110 MET B O 1
ATOM 2073 N N . GLY B 1 111 ? -36.593 -0.402 -6.996 1.00 80.37 111 GLY B N 1
ATOM 2074 C CA . GLY B 1 111 ? -37.171 0.329 -8.112 1.00 71.18 111 GLY B CA 1
ATOM 2075 C C . GLY B 1 111 ? -36.098 0.882 -9.018 1.00 65.67 111 GLY B C 1
ATOM 2076 O O . GLY B 1 111 ? -35.055 1.350 -8.557 1.00 64.22 111 GLY B O 1
ATOM 2077 N N . ASN B 1 112 ? -36.353 0.837 -10.321 1.00 62.03 112 ASN B N 1
ATOM 2078 C CA . ASN B 1 112 ? -35.420 1.367 -11.298 1.00 58.16 112 ASN B CA 1
ATOM 2079 C C . ASN B 1 112 ? -36.150 2.176 -12.345 1.00 55.33 112 ASN B C 1
ATOM 2080 O O . ASN B 1 112 ? -37.148 1.719 -12.913 1.00 54.46 112 ASN B O 1
ATOM 2085 N N . LEU B 1 113 ? -35.645 3.382 -12.598 1.00 52.93 113 LEU B N 1
ATOM 2086 C CA . LEU B 1 113 ? -36.138 4.221 -13.683 1.00 48.02 113 LEU B CA 1
ATOM 2087 C C . LEU B 1 113 ? -35.466 3.777 -14.969 1.00 44.57 113 LEU B C 1
ATOM 2088 O O . LEU B 1 113 ? -34.238 3.784 -15.065 1.00 42.12 113 LEU B O 1
ATOM 2093 N N . VAL B 1 114 ? -36.267 3.392 -15.957 1.00 42.74 114 VAL B N 1
ATOM 2094 C CA . VAL B 1 114 ? -35.729 2.822 -17.182 1.00 41.24 114 VAL B CA 1
ATOM 2095 C C . VAL B 1 114 ? -36.362 3.457 -18.421 1.00 42.37 114 VAL B C 1
ATOM 2096 O O . VAL B 1 114 ? -37.536 3.828 -18.415 1.00 43.60 114 VAL B O 1
ATOM 2100 N N . GLY B 1 115 ? -35.587 3.560 -19.495 1.00 41.89 115 GLY B N 1
ATOM 2101 C CA . GLY B 1 115 ? -36.109 4.093 -20.734 1.00 40.88 115 GLY B CA 1
ATOM 2102 C C . GLY B 1 115 ? -35.333 3.613 -21.937 1.00 40.92 115 GLY B C 1
ATOM 2103 O O . GLY B 1 115 ? -34.230 3.093 -21.818 1.00 42.89 115 GLY B O 1
ATOM 2104 N N . ARG B 1 116 ? -35.905 3.827 -23.109 1.00 39.86 116 ARG B N 1
ATOM 2105 C CA . ARG B 1 116 ? -35.251 3.463 -24.347 1.00 40.91 116 ARG B CA 1
ATOM 2106 C C . ARG B 1 116 ? -34.117 4.425 -24.651 1.00 44.83 116 ARG B C 1
ATOM 2107 O O . ARG B 1 116 ? -33.067 4.059 -25.184 1.00 45.58 116 ARG B O 1
ATOM 2115 N N . ASN B 1 117 ? -34.349 5.673 -24.304 1.00 50.47 117 ASN B N 1
ATOM 2116 C CA . ASN B 1 117 ? -33.422 6.731 -24.586 1.00 54.62 117 ASN B CA 1
ATOM 2117 C C . ASN B 1 117 ? -32.531 6.828 -23.375 1.00 53.64 117 ASN B C 1
ATOM 2118 O O . ASN B 1 117 ? -33.046 6.859 -22.267 1.00 53.39 117 ASN B O 1
ATOM 2123 N N . PRO B 1 118 ? -31.209 6.896 -23.570 1.00 51.33 118 PRO B N 1
ATOM 2124 C CA . PRO B 1 118 ? -30.281 6.962 -22.447 1.00 51.72 118 PRO B CA 1
ATOM 2125 C C . PRO B 1 118 ? -30.279 8.310 -21.697 1.00 55.04 118 PRO B C 1
ATOM 2126 O O . PRO B 1 118 ? -29.783 8.381 -20.577 1.00 55.52 118 PRO B O 1
ATOM 2130 N N . ASN B 1 119 ? -30.807 9.369 -22.315 1.00 56.71 119 ASN B N 1
ATOM 2131 C CA . ASN B 1 119 ? -30.857 10.685 -21.685 1.00 55.83 119 ASN B CA 1
ATOM 2132 C C . ASN B 1 119 ? -31.943 10.706 -20.641 1.00 52.76 119 ASN B C 1
ATOM 2133 O O . ASN B 1 119 ? -32.975 10.063 -20.791 1.00 49.89 119 ASN B O 1
ATOM 2138 N N . THR B 1 120 ? -31.712 11.492 -19.601 1.00 53.58 120 THR B N 1
ATOM 2139 C CA . THR B 1 120 ? -32.693 11.690 -18.565 1.00 52.19 120 THR B CA 1
ATOM 2140 C C . THR B 1 120 ? -32.790 13.171 -18.247 1.00 51.61 120 THR B C 1
ATOM 2141 O O . THR B 1 120 ? -31.818 13.920 -18.332 1.00 52.26 120 THR B O 1
ATOM 2145 N N . ASN B 1 121 ? -33.982 13.592 -17.894 1.00 51.76 121 ASN B N 1
ATOM 2146 C CA . ASN B 1 121 ? -34.204 14.965 -17.531 1.00 54.99 121 ASN B CA 1
ATOM 2147 C C . ASN B 1 121 ? -34.682 14.991 -16.096 1.00 54.63 121 ASN B C 1
ATOM 2148 O O . ASN B 1 121 ? -35.173 13.989 -15.563 1.00 53.91 121 ASN B O 1
ATOM 2153 N N . LEU B 1 122 ? -34.540 16.150 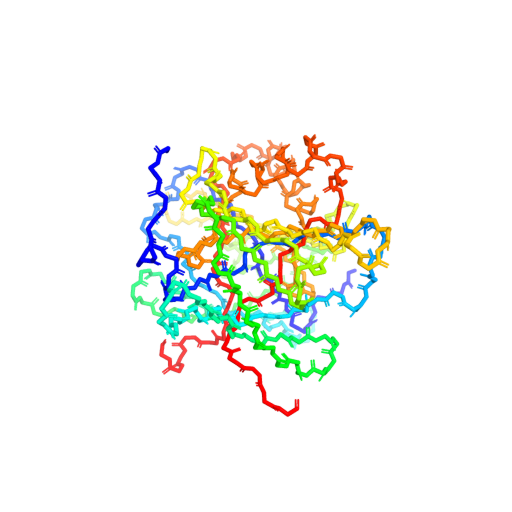-15.482 1.00 55.79 122 LEU B N 1
ATOM 2154 C CA . LEU B 1 122 ? -34.838 16.307 -14.077 1.00 57.65 122 LEU B CA 1
ATOM 2155 C C . LEU B 1 122 ? -36.311 16.091 -13.750 1.00 57.95 122 LEU B C 1
ATOM 2156 O O . LEU B 1 122 ? -36.626 15.559 -12.700 1.00 59.39 122 LEU B O 1
ATOM 2161 N N . GLU B 1 123 ? -37.210 16.467 -14.649 1.00 58.72 123 GLU B N 1
ATOM 2162 C CA . GLU B 1 123 ? -38.630 16.296 -14.385 1.00 60.67 123 GLU B CA 1
ATOM 2163 C C . GLU B 1 123 ? -38.989 14.804 -14.315 1.00 56.83 123 GLU B C 1
ATOM 2164 O O . GLU B 1 123 ? -39.857 14.401 -13.553 1.00 58.89 123 GLU B O 1
ATOM 2170 N N . ALA B 1 124 ? -38.315 13.981 -15.102 1.00 51.82 124 ALA B N 1
ATOM 2171 C CA . ALA B 1 124 ? -38.539 12.545 -15.054 1.00 49.11 124 ALA B CA 1
ATOM 2172 C C . ALA B 1 124 ? -38.062 11.958 -13.719 1.00 48.40 124 ALA B C 1
ATOM 2173 O O . ALA B 1 124 ? -38.696 11.062 -13.148 1.00 47.83 124 ALA B O 1
ATOM 2175 N N . LEU B 1 125 ? -36.916 12.434 -13.251 1.00 47.87 125 LEU B N 1
ATOM 2176 C CA . LEU B 1 125 ? -36.372 11.971 -11.988 1.00 49.43 125 LEU B CA 1
ATOM 2177 C C . LEU B 1 125 ? -37.298 12.357 -10.854 1.00 51.55 125 LEU B C 1
ATOM 2178 O O . LEU B 1 125 ? -37.399 11.644 -9.868 1.00 53.43 125 LEU B O 1
ATOM 2183 N N . GLU B 1 126 ? -37.965 13.492 -10.997 1.00 52.01 126 GLU B N 1
ATOM 2184 C CA . GLU B 1 126 ? -38.886 13.986 -9.977 1.00 54.90 126 GLU B CA 1
ATOM 2185 C C . GLU B 1 126 ? -40.200 13.177 -9.949 1.00 54.95 126 GLU B C 1
ATOM 2186 O O . GLU B 1 126 ? -40.712 12.897 -8.884 1.00 56.29 126 GLU B O 1
ATOM 2192 N N . GLU B 1 127 ? -40.707 12.752 -11.106 1.00 54.41 127 GLU B N 1
ATOM 2193 C CA . GLU B 1 127 ? -41.866 11.849 -11.155 1.00 56.52 127 GLU B CA 1
ATOM 2194 C C . GLU B 1 127 ? -41.532 10.496 -10.545 1.00 56.01 127 GLU B C 1
ATOM 2195 O O . GLU B 1 127 ? -42.351 9.896 -9.861 1.00 58.89 127 GLU B O 1
ATOM 2201 N N . PHE B 1 128 ? -40.325 10.025 -10.823 1.00 54.20 128 PHE B N 1
ATOM 2202 C CA . PHE B 1 128 ? -39.802 8.805 -10.238 1.00 55.51 128 PHE B CA 1
ATOM 2203 C C . PHE B 1 128 ? -39.795 8.904 -8.719 1.00 59.90 128 PHE B C 1
ATOM 2204 O O . PHE B 1 128 ? -40.233 7.989 -8.042 1.00 61.78 128 PHE B O 1
ATOM 2212 N N . LYS B 1 129 ? -39.293 10.018 -8.196 1.00 62.74 129 LYS B N 1
ATOM 2213 C CA . LYS B 1 129 ? -39.248 10.261 -6.754 1.00 67.75 129 LYS B CA 1
ATOM 2214 C C . LYS B 1 129 ? -40.646 10.245 -6.168 1.00 70.95 129 LYS B C 1
ATOM 2215 O O . LYS B 1 129 ? -40.906 9.543 -5.209 1.00 73.54 129 LYS B O 1
ATOM 2221 N N . LYS B 1 130 ? -41.533 11.036 -6.758 1.00 71.85 130 LYS B N 1
ATOM 2222 C CA . LYS B 1 130 ? -42.939 11.092 -6.378 1.00 75.59 130 LYS B CA 1
ATOM 2223 C C . LYS B 1 130 ? -43.583 9.704 -6.353 1.00 75.40 130 LYS B C 1
ATOM 2224 O O . LYS B 1 130 ? -44.258 9.357 -5.406 1.00 76.84 130 LYS B O 1
ATOM 2230 N N . LEU B 1 131 ? -43.364 8.906 -7.388 1.00 76.08 131 LEU B N 1
ATOM 2231 C CA . LEU B 1 131 ? -43.948 7.563 -7.444 1.00 78.68 131 LEU B CA 1
ATOM 2232 C C . LEU B 1 131 ? -43.327 6.663 -6.385 1.00 82.25 131 LEU B C 1
ATOM 2233 O O . LEU B 1 131 ? -44.012 5.879 -5.721 1.00 84.61 131 LEU B O 1
ATOM 2238 N N . VAL B 1 132 ? -42.016 6.775 -6.252 1.00 82.22 132 VAL B N 1
ATOM 2239 C CA . VAL B 1 132 ? -41.269 6.023 -5.261 1.00 84.37 132 VAL B CA 1
ATOM 2240 C C . VAL B 1 132 ? -41.803 6.265 -3.841 1.00 89.75 132 VAL B C 1
ATOM 2241 O O . VAL B 1 132 ? -41.995 5.318 -3.085 1.00 91.81 132 VAL B O 1
ATOM 2245 N N . GLN B 1 133 ? -42.059 7.525 -3.500 1.00 93.82 133 GLN B N 1
ATOM 2246 C CA . GLN B 1 133 ? -42.558 7.901 -2.172 1.00 100.54 133 GLN B CA 1
ATOM 2247 C C . GLN B 1 133 ? -43.985 7.417 -1.901 1.00 109.17 133 GLN B C 1
ATOM 2248 O O . GLN B 1 133 ? -44.326 7.060 -0.767 1.00 113.37 133 GLN B O 1
ATOM 2254 N N . HIS B 1 134 ? -44.806 7.429 -2.950 1.00 114.74 134 HIS B N 1
ATOM 2255 C CA . HIS B 1 134 ? -46.161 6.875 -2.928 1.00 121.31 134 HIS B CA 1
ATOM 2256 C C . HIS B 1 134 ? -46.141 5.423 -2.431 1.00 125.26 134 HIS B C 1
ATOM 2257 O O . HIS B 1 134 ? -46.990 5.027 -1.628 1.00 133.92 134 HIS B O 1
ATOM 2264 N N . LYS B 1 135 ? -45.144 4.655 -2.872 1.00 121.56 135 LYS B N 1
ATOM 2265 C CA . LYS B 1 135 ? -45.021 3.242 -2.503 1.00 123.48 135 LYS B CA 1
ATOM 2266 C C . LYS B 1 135 ? -44.279 2.967 -1.184 1.00 132.98 135 LYS B C 1
ATOM 2267 O O . LYS B 1 135 ? -43.939 1.819 -0.907 1.00 137.02 135 LYS B O 1
ATOM 2273 N N . GLY B 1 136 ? -44.028 3.997 -0.373 1.00 138.47 136 GLY B N 1
ATOM 2274 C CA . GLY B 1 136 ? -43.405 3.810 0.941 1.00 143.49 136 GLY B CA 1
ATOM 2275 C C . GLY B 1 136 ? -41.883 3.880 0.978 1.00 147.01 136 GLY B C 1
ATOM 2276 O O . GLY B 1 136 ? -41.294 3.936 2.058 1.00 150.84 136 GLY B O 1
ATOM 2277 N N . LEU B 1 137 ? -41.231 3.871 -0.185 1.00 149.92 137 LEU B N 1
ATOM 2278 C CA . LEU B 1 137 ? -39.765 4.013 -0.253 1.00 154.17 137 LEU B CA 1
ATOM 2279 C C . LEU B 1 137 ? -39.356 5.474 -0.003 1.00 152.96 137 LEU B C 1
ATOM 2280 O O . LEU B 1 137 ? -40.204 6.382 -0.022 1.00 161.44 137 LEU B O 1
ATOM 2285 N N . SER B 1 138 ? -38.063 5.698 0.226 1.00 144.51 138 SER B N 1
ATOM 2286 C CA . SER B 1 138 ? -37.604 6.951 0.819 1.00 141.60 138 SER B CA 1
ATOM 2287 C C . SER B 1 138 ? -37.014 7.861 -0.239 1.00 133.23 138 SER B C 1
ATOM 2288 O O . SER B 1 138 ? -36.323 7.403 -1.153 1.00 129.69 138 SER B O 1
ATOM 2291 N N . GLU B 1 139 ? -37.292 9.154 -0.086 1.00 129.17 139 GLU B N 1
ATOM 2292 C CA . GLU B 1 139 ? -36.868 10.190 -1.028 1.00 121.59 139 GLU B CA 1
ATOM 2293 C C . GLU B 1 139 ? -35.353 10.203 -1.251 1.00 117.64 139 GLU B C 1
ATOM 2294 O O . GLU B 1 139 ? -34.875 10.431 -2.366 1.00 108.87 139 GLU B O 1
ATOM 2300 N N . GLU B 1 140 ? -34.614 9.961 -0.171 1.00 122.08 140 GLU B N 1
ATOM 2301 C CA . GLU B 1 140 ? -33.150 9.938 -0.207 1.00 115.73 140 GLU B CA 1
ATOM 2302 C C . GLU B 1 140 ? -32.622 8.668 -0.867 1.00 104.52 140 GLU B C 1
ATOM 2303 O O . GLU B 1 140 ? -33.326 7.657 -0.964 1.00 100.62 140 GLU B O 1
ATOM 2309 N N . ASP B 1 141 ? -31.372 8.746 -1.312 1.00 96.55 141 ASP B N 1
ATOM 2310 C CA . ASP B 1 141 ? -30.699 7.640 -1.981 1.00 91.11 141 ASP B CA 1
ATOM 2311 C C . ASP B 1 141 ? -31.503 7.186 -3.216 1.00 81.60 141 ASP B C 1
ATOM 2312 O O . ASP B 1 141 ? -31.629 5.995 -3.509 1.00 79.74 141 ASP B O 1
ATOM 2317 N N . ILE B 1 142 ? -32.042 8.161 -3.941 1.00 73.80 142 ILE B N 1
ATOM 2318 C CA . ILE B 1 142 ? -32.334 7.958 -5.339 1.00 66.90 142 ILE B CA 1
ATOM 2319 C C . ILE B 1 142 ? -31.059 8.355 -6.061 1.00 64.46 142 ILE B C 1
ATOM 2320 O O . ILE B 1 142 ? -30.548 9.462 -5.920 1.00 64.44 142 ILE B O 1
ATOM 2325 N N . PHE B 1 143 ? -30.543 7.404 -6.812 1.00 61.89 143 PHE B N 1
ATOM 2326 C CA . PHE B 1 143 ? -29.157 7.386 -7.186 1.00 62.20 143 PHE B CA 1
ATOM 2327 C C . PHE B 1 143 ? -29.166 7.271 -8.696 1.00 58.01 143 PHE B C 1
ATOM 2328 O O . PHE B 1 143 ? -30.048 6.632 -9.231 1.00 54.02 143 PHE B O 1
ATOM 2336 N N . MET B 1 144 ? -28.216 7.904 -9.378 1.00 58.76 144 MET B N 1
ATOM 2337 C CA . MET B 1 144 ? -28.096 7.775 -10.835 1.00 58.00 144 MET B CA 1
ATOM 2338 C C . MET B 1 144 ? -26.679 7.293 -11.197 1.00 59.11 144 MET B C 1
ATOM 2339 O O . MET B 1 144 ? -25.741 8.093 -11.217 1.00 60.55 144 MET B O 1
ATOM 2344 N N . PRO B 1 145 ? -26.508 5.978 -11.455 1.00 59.60 145 PRO B N 1
ATOM 2345 C CA . PRO B 1 145 ? -25.167 5.434 -11.774 1.00 61.27 145 PRO B CA 1
ATOM 2346 C C . PRO B 1 145 ? -24.683 5.885 -13.147 1.00 61.32 145 PRO B C 1
ATOM 2347 O O . PRO B 1 145 ? -25.479 6.274 -13.979 1.00 57.15 145 PRO B O 1
ATOM 2351 N N . LEU B 1 146 ? -23.379 5.797 -13.377 1.00 65.23 146 LEU B N 1
ATOM 2352 C CA . LEU B 1 146 ? -22.786 6.144 -14.655 1.00 65.36 146 LEU B CA 1
ATOM 2353 C C . LEU B 1 146 ? -23.207 5.106 -15.711 1.00 64.96 146 LEU B C 1
ATOM 2354 O O . LEU B 1 146 ? -23.112 3.902 -15.469 1.00 63.05 146 LEU B O 1
ATOM 2359 N N . GLN B 1 147 ? -23.704 5.563 -16.861 1.00 66.73 147 GLN B N 1
ATOM 2360 C CA . GLN B 1 147 ? -24.093 4.644 -17.942 1.00 66.01 147 GLN B CA 1
ATOM 2361 C C . GLN B 1 147 ? -22.883 4.342 -18.779 1.00 67.75 147 GLN B C 1
ATOM 2362 O O . GLN B 1 147 ? -22.190 5.256 -19.201 1.00 71.38 147 GLN B O 1
ATOM 2368 N N . THR B 1 148 ? -22.633 3.064 -19.027 1.00 69.58 148 THR B N 1
ATOM 2369 C CA . THR B 1 148 ? -21.416 2.635 -19.714 1.00 75.70 148 THR B CA 1
ATOM 2370 C C . THR B 1 148 ? -21.704 1.458 -20.618 1.00 75.44 148 THR B C 1
ATOM 2371 O O . THR B 1 148 ? -22.814 0.958 -20.643 1.00 72.17 148 THR B O 1
ATOM 2375 N N . GLY B 1 149 ? -20.690 1.0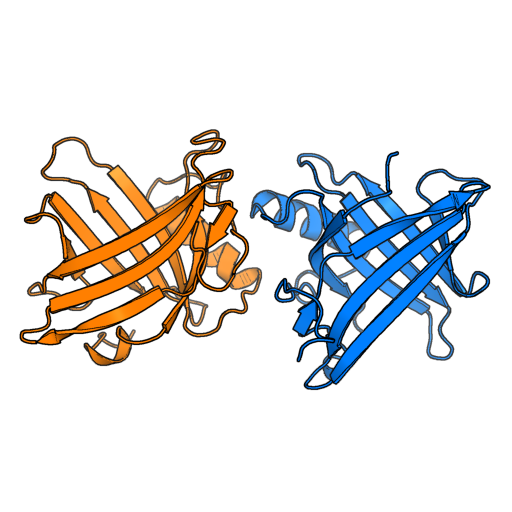20 -21.355 1.00 79.37 149 GLY B N 1
ATOM 2376 C CA . GLY B 1 149 ? -20.725 -0.278 -22.004 1.00 81.45 149 GLY B CA 1
ATOM 2377 C C . GLY B 1 149 ? -20.492 -1.347 -20.953 1.00 83.74 149 GLY B C 1
ATOM 2378 O O . GLY B 1 149 ? -20.366 -1.048 -19.755 1.00 84.06 149 GLY B O 1
ATOM 2379 N N . SER B 1 150 ? -20.437 -2.595 -21.400 1.00 83.99 150 SER B N 1
ATOM 2380 C CA . SER B 1 150 ? -20.173 -3.714 -20.508 1.00 87.35 150 SER B CA 1
ATOM 2381 C C . SER B 1 150 ? -18.839 -3.560 -19.795 1.00 87.83 150 SER B C 1
ATOM 2382 O O . SER B 1 150 ? -17.916 -2.946 -20.324 1.00 92.80 150 SER B O 1
ATOM 2385 N N . CYS B 1 151 ? -18.753 -4.116 -18.591 1.00 86.34 151 CYS B N 1
ATOM 2386 C CA . CYS B 1 151 ? -17.466 -4.389 -17.942 1.00 89.24 151 CYS B CA 1
ATOM 2387 C C . CYS B 1 151 ? -17.099 -5.889 -18.138 1.00 90.25 151 CYS B C 1
ATOM 2388 O O . CYS B 1 151 ? -17.955 -6.695 -18.516 1.00 84.61 151 CYS B O 1
ATOM 2391 N N . VAL B 1 152 ? -15.829 -6.246 -17.938 1.00 96.66 152 VAL B N 1
ATOM 2392 C CA . VAL B 1 152 ? -15.349 -7.625 -18.142 1.00 100.39 152 VAL B CA 1
ATOM 2393 C C . VAL B 1 152 ? -14.549 -8.337 -17.021 1.00 106.09 152 VAL B C 1
ATOM 2394 O O . VAL B 1 152 ? -14.826 -9.508 -16.716 1.00 104.93 152 VAL B O 1
ATOM 2398 N N . LEU B 1 153 ? -13.531 -7.675 -16.467 1.00 111.21 153 LEU B N 1
ATOM 2399 C CA . LEU B 1 153 ? -12.588 -8.327 -15.529 1.00 117.90 153 LEU B CA 1
ATOM 2400 C C . LEU B 1 153 ? -12.906 -8.015 -14.065 1.00 117.75 153 LEU B C 1
ATOM 2401 O O . LEU B 1 153 ? -13.742 -7.163 -13.762 1.00 113.38 153 LEU B O 1
#

Foldseek 3Di:
DDDAAKKAWFKKFWAPVDDPLADFQEKEIWGKDDDPPRKIWIWIWTDRDNDIDTDIWIWDDDPDPQWTATPVNQKIWGWAQLPPDQWIKIWMWGNDPVGTIIMITIMHPDNDDDVVSVVSVQVVCVVVVTHPVRMDTHHYDHHPVVD/DDQDDLVNPAAWKAWFWKADAFCPPPQQPFQEKEIWGWDDDPPSKIKIWIWTDRDNDIDIDIFIWDDDPGGQWTAGPVNQKIWGWADQPPDQWIKIWMWRPPVHDTDIMITIMDPDNDDDPVSLVSVLVVCVVVVGDSHRTGGHHYDHHDDD

GO terms:
  GO:0007606 sensory perception of chemical stimulus (P, TAS)
  GO:0005549 odorant binding (F, IDA)

Secondary structure (DSSP, 8-state):
----EEEEEEEEEE-TTS-GGGS-SEE-PEEEEE-STT-EEEEEEEEETTEEEEEEEEEB--SSTTEEEEGGGTEEEEEEE-TTSS-EEEEEEEEETTEEEEEEEEEESSS-EEHHHHHHHHHHHHHTT--GGGEE-PEE-S-SS--/-----HHHHSEEEEEEEEE--SS--SSSS-SEEPPEEEEE-STT-EEEEEEEEETTEEEEEEEEEB--SSTTEEEEGGGTEEEEEEE-TTSS-EEEEEEE-TTSS-EEEEEEEESSS---HHHHHHHHHHHHHTT--SS-EEEPEE-S----

InterPro domains:
  IPR000566 Lipocalin/cytosolic fatty-acid binding domain [PF00061] (26-163)
  IPR002345 Lipocalin [PTHR11430] (8-166)
  IPR002450 von Ebner's gland protein/ Bos/Can allergen [PR01175] (23-37)
  IPR002450 von Ebner's gland protein/ Bos/Can allergen [PR01175] (49-60)
  IPR002450 von Ebner's gland protein/ Bos/Can allergen [PR01175] (62-74)
  IPR002450 von Ebner's gland protein/ Bos/Can allergen [PR01175] (79-96)
  IPR002450 von Ebner's gland protein/ Bos/Can allergen [PR01175] (100-116)
  IPR002450 von Ebner's gland protein/ Bos/Can allergen [PR01175] (128-151)
  IPR012674 Calycin [G3DSA:2.40.128.20] (16-170)
  IPR012674 Calycin [SSF50814] (25-166)

B-factor: mean 76.0, std 28.68, range [36.73, 174.07]

Solvent-accessible surface area: 16518 Å² total; per-residue (Å²): 116,103,27,54,35,46,11,42,14,13,0,17,0,1,17,140,122,18,56,140,97,71,57,12,99,62,10,5,36,17,124,10,69,64,95,52,67,42,30,10,33,8,44,43,8,14,22,48,97,134,169,52,41,122,76,144,14,71,10,130,129,32,182,99,126,9,53,14,18,2,88,90,31,87,25,48,2,55,18,54,114,2,93,86,41,136,8,35,1,47,25,1,68,3,114,76,248,84,37,91,36,66,26,2,14,0,10,0,104,85,16,10,10,46,2,84,2,1,24,47,0,36,115,31,3,77,161,68,70,18,24,83,129,16,13,26,22,12,31,28,49,51,48,15,91,155,194,149,121,109,20,117,58,125,45,13,31,35,45,10,50,11,8,0,28,11,25,78,114,86,123,61,126,67,178,44,18,72,55,2,8,36,17,126,9,65,42,93,52,68,24,30,1,32,8,56,40,13,13,44,81,91,138,166,21,29,112,85,146,26,74,9,133,131,32,179,99,94,8,53,18,18,2,129,86,10,133,27,28,4,58,21,62,58,3,94,70,32,146,13,25,2,44,24,2,40,27,61,179,125,41,50,100,157,84,77,2,11,0,11,0,102,86,33,60,25,78,12,121,2,0,44,43,0,54,134,28,3,80,163,61,71,31,43,94,46,3,0,9,13,9,23,42,46,52,81,20,116,194

Radius of gyration: 21.22 Å; Cα contacts (8 Å, |Δi|>4): 711; chains: 2; bounding box: 54×59×38 Å